Protein AF-A0A3Q2D7X6-F1 (afdb_monomer)

Nearest PDB structures (foldseek):
  4b4c-assembly1_A-2  TM=9.579E-01  e=6.714E-18  Homo sapiens
  5j70-assembly1_A  TM=7.780E-01  e=3.546E-07  Saccharomyces cerevisiae S288C
  5j70-assembly2_B  TM=7.831E-01  e=1.201E-06  Saccharomyces cerevisiae S288C
  7tn2-assembly1_W  TM=7.952E-01  e=1.738E-05  Saccharomyces cerevisiae
  9gd1-assembly1_W  TM=7.904E-01  e=3.490E-05  Saccharomyces cerevisiae S288C

InterPro domains:
  IPR056302 ATP-dependent helicase CHD1-2/hrp3, HTH domain [PF23588] (65-147)

Foldseek 3Di:
DDDDDDDDDDDDDDPDDPDPPPPPPVPVCQADWDDDPRDIDRPVVVVVVCVLCVLLVVQADPDPVVLLVDFQPDDDDDLPFPDDDDRLLLSLLSSLCVPVNPLVQVSSLPDVSSVCVVPEDPPDPVGDDYSVSSNVSNSRSSVVSVVVVVVVVVVVVVVVVPVVPVVPPVPPPDDDDDDDDDDDDDDDDDDDDDDDDDDDDDDDDDDDDDDDDDDD

Radius of gyration: 41.71 Å; Cα contacts (8 Å, |Δi|>4): 128; chains: 1; bounding box: 142×103×93 Å

Organism: Cyprinodon variegatus (NCBI:txid28743)

Secondary structure (DSSP, 8-state):
------------PPPPP---------------EEEETTEEEEHHHHHHHHHHHHHHHHHS-SSHHHHHT---SSPPPP---SS---HHHHHHHHHHHHHH-TT-HHHHHH-GGGT-TTTSS-SSTTSSPPHHHHHHHHHHHHHHHHHHHHHHHHHHHHHHTTTTTSSSTTSSS-------------------------------------------

Solvent-accessible surface area (backbone atoms only — not comparable to full-atom values): 14753 Å² total; per-residue (Å²): 136,86,86,82,84,87,88,82,89,87,79,86,79,78,80,84,76,80,76,78,75,76,72,76,72,79,63,77,77,74,59,64,64,50,70,59,101,83,46,79,43,53,53,58,59,55,52,52,53,51,65,61,43,46,41,48,64,72,70,50,60,87,50,71,74,59,37,77,67,51,64,64,92,67,91,75,80,83,77,84,47,83,53,98,68,55,66,67,53,54,21,30,51,53,49,31,33,70,75,64,34,80,87,36,58,68,62,38,26,72,33,76,92,50,74,30,48,92,54,44,58,48,93,50,85,89,45,44,38,36,70,70,53,49,49,58,49,50,57,52,50,39,55,47,44,43,54,52,52,56,47,52,55,54,53,56,62,59,53,70,70,53,68,73,66,74,68,63,78,78,73,81,84,79,85,86,88,84,92,83,84,91,79,89,80,90,82,84,88,80,90,90,90,80,89,91,90,85,90,87,83,91,86,89,90,87,86,74,94,75,88,81,80,90,82,135

Mean predicted aligned error: 18.75 Å

Sequence (216 aa):
VWAPALPVHSGLRRPAVPVQTSHVVLLLFKGPTFRISGVQVNAKLVISHEEELAPLHKAIPADPEERKKYMIPCHSKAAHFDIDWGKEDDSSLLIGIYEYGYGSWEMIKMDPDLNLTHKLLPDDPDKKPQAKQLQARADYLIKLLSKDLAKKEHDASSSEEKDDKEREEKKEKADGCDLKDRREMKLFDPVQKQEDDEEKVRKDLQGLNEEPESVK

Structure (mmCIF, N/CA/C/O backbone):
data_AF-A0A3Q2D7X6-F1
#
_entry.id   AF-A0A3Q2D7X6-F1
#
loop_
_atom_site.group_PDB
_atom_site.id
_atom_site.type_symbol
_atom_site.label_atom_id
_atom_site.label_alt_id
_atom_site.label_comp_id
_atom_site.label_asym_id
_atom_site.label_entity_id
_atom_site.label_seq_id
_atom_site.pdbx_PDB_ins_code
_atom_site.Cartn_x
_atom_site.Cartn_y
_atom_site.Cartn_z
_atom_site.occupancy
_atom_site.B_iso_or_equiv
_atom_site.auth_seq_id
_atom_site.auth_comp_id
_atom_site.auth_asym_id
_atom_site.auth_atom_id
_atom_site.pdbx_PDB_model_num
ATOM 1 N N . VAL A 1 1 ? 60.915 49.013 73.850 1.00 38.38 1 VAL A N 1
ATOM 2 C CA . VAL A 1 1 ? 59.721 48.568 74.602 1.00 38.38 1 VAL A CA 1
ATOM 3 C C . VAL A 1 1 ? 58.694 48.091 73.590 1.00 38.38 1 VAL A C 1
ATOM 5 O O . VAL A 1 1 ? 58.355 48.864 72.711 1.00 38.38 1 VAL A O 1
ATOM 8 N N . TRP A 1 2 ? 58.304 46.819 73.722 1.00 39.16 2 TRP A N 1
ATOM 9 C CA . TRP A 1 2 ? 57.174 46.100 73.111 1.00 39.16 2 TRP A CA 1
ATOM 10 C C . TRP A 1 2 ? 57.047 45.968 71.577 1.00 39.16 2 TRP A C 1
ATOM 12 O O . TRP A 1 2 ? 56.824 46.934 70.860 1.00 39.16 2 TRP A O 1
ATOM 22 N N . ALA A 1 3 ? 57.062 44.713 71.112 1.00 47.09 3 ALA A N 1
ATOM 23 C CA . ALA A 1 3 ? 56.429 44.267 69.869 1.00 47.09 3 ALA A CA 1
ATOM 24 C C . ALA A 1 3 ? 55.054 43.656 70.185 1.00 47.09 3 ALA A C 1
ATOM 26 O O . ALA A 1 3 ? 54.935 42.959 71.192 1.00 47.09 3 ALA A O 1
ATOM 27 N N . PRO A 1 4 ? 54.044 43.822 69.324 1.00 57.69 4 PRO A N 1
ATOM 28 C CA . PRO A 1 4 ? 53.146 42.692 69.045 1.00 57.69 4 PRO A CA 1
ATOM 29 C C . PRO A 1 4 ? 52.892 42.556 67.531 1.00 57.69 4 PRO A C 1
ATOM 31 O O . PRO A 1 4 ? 52.775 43.541 66.815 1.00 57.69 4 PRO A O 1
ATOM 34 N N . ALA A 1 5 ? 53.044 41.359 66.966 1.00 46.38 5 ALA A N 1
ATOM 35 C CA . ALA A 1 5 ? 52.037 40.294 66.859 1.00 46.38 5 ALA A CA 1
ATOM 36 C C . ALA A 1 5 ? 51.090 40.483 65.653 1.00 46.38 5 ALA A C 1
ATOM 38 O O . ALA A 1 5 ? 50.337 41.447 65.559 1.00 46.38 5 ALA A O 1
ATOM 39 N N . LEU A 1 6 ? 51.172 39.521 64.729 1.00 45.41 6 LEU A N 1
ATOM 40 C CA . LEU A 1 6 ? 50.325 39.351 63.545 1.00 45.41 6 LEU A CA 1
ATOM 41 C C . LEU A 1 6 ? 48.857 39.099 63.924 1.00 45.41 6 LEU A C 1
ATOM 43 O O . LEU A 1 6 ? 48.590 38.498 64.966 1.00 45.41 6 LEU A O 1
ATOM 47 N N . PRO A 1 7 ? 47.934 39.342 62.980 1.00 55.88 7 PRO A N 1
ATOM 48 C CA . PRO A 1 7 ? 46.835 38.417 62.770 1.00 55.88 7 PRO A CA 1
ATOM 49 C C . PRO A 1 7 ? 46.759 37.899 61.331 1.00 55.88 7 PRO A C 1
ATOM 51 O O . PRO A 1 7 ? 47.155 38.530 60.354 1.00 55.88 7 PRO A O 1
ATOM 54 N N . VAL A 1 8 ? 46.230 36.687 61.266 1.00 51.47 8 VAL A N 1
ATOM 55 C CA . VAL A 1 8 ? 46.127 35.780 60.133 1.00 51.47 8 VAL A CA 1
ATOM 56 C C . VAL A 1 8 ? 44.676 35.726 59.624 1.00 51.47 8 VAL A C 1
ATOM 58 O O . VAL A 1 8 ? 43.747 35.964 60.392 1.00 51.47 8 VAL A O 1
ATOM 61 N N . HIS A 1 9 ? 44.527 35.298 58.364 1.00 43.25 9 HIS A N 1
ATOM 62 C CA . HIS A 1 9 ? 43.324 34.841 57.642 1.00 43.25 9 HIS A CA 1
ATOM 63 C C . HIS A 1 9 ? 42.591 35.851 56.750 1.00 43.25 9 HIS A C 1
ATOM 65 O O . HIS A 1 9 ? 41.888 36.742 57.211 1.00 43.25 9 HIS A O 1
ATOM 71 N N . SER A 1 10 ? 42.600 35.575 55.441 1.00 47.50 10 SER A N 1
ATOM 72 C CA . SER A 1 10 ? 41.384 35.182 54.704 1.00 47.50 10 SER A CA 1
ATOM 73 C C . SER A 1 10 ? 41.692 34.893 53.226 1.00 47.50 10 SER A C 1
ATOM 75 O O . SER A 1 10 ? 42.422 35.631 52.574 1.00 47.50 10 SER A O 1
ATOM 77 N N . GLY A 1 11 ? 41.106 33.815 52.689 1.00 45.62 11 GLY A N 1
ATOM 78 C CA . GLY A 1 11 ? 40.878 33.680 51.245 1.00 45.62 11 GLY A CA 1
ATOM 79 C C . GLY A 1 11 ? 41.670 32.610 50.487 1.00 45.62 11 GLY A C 1
ATOM 80 O O . GLY A 1 11 ? 42.257 32.911 49.451 1.00 45.62 11 GLY A O 1
ATOM 81 N N . LEU A 1 12 ? 41.631 31.344 50.922 1.00 50.94 12 LEU A N 1
ATOM 82 C CA . LEU A 1 12 ? 41.905 30.221 50.015 1.00 50.94 12 LEU A CA 1
ATOM 83 C C . LEU A 1 12 ? 40.827 30.217 48.914 1.00 50.94 12 LEU A C 1
ATOM 85 O O . LEU A 1 12 ? 39.647 29.985 49.186 1.00 50.94 12 LEU A O 1
ATOM 89 N N . ARG A 1 13 ? 41.227 30.510 47.670 1.00 53.81 13 ARG A N 1
ATOM 90 C CA . ARG A 1 13 ? 40.370 30.384 46.484 1.00 53.81 13 ARG A CA 1
ATOM 91 C C . ARG A 1 13 ? 39.906 28.934 46.363 1.00 53.81 13 ARG A C 1
ATOM 93 O O . ARG A 1 13 ? 40.726 28.031 46.219 1.00 53.81 13 ARG A O 1
ATOM 100 N N . ARG A 1 14 ? 38.591 28.718 46.388 1.00 54.12 14 ARG A N 1
ATOM 101 C CA . ARG A 1 14 ? 37.989 27.449 45.963 1.00 54.12 14 ARG A CA 1
ATOM 102 C C . ARG A 1 14 ? 38.267 27.270 44.463 1.00 54.12 14 ARG A C 1
ATOM 104 O O . ARG A 1 14 ? 37.977 28.203 43.712 1.00 54.12 14 ARG A O 1
ATOM 111 N N . PRO A 1 15 ? 38.800 26.130 43.999 1.00 49.41 15 PRO A N 1
ATOM 112 C CA . PRO A 1 15 ? 38.783 25.826 42.577 1.00 49.41 15 PRO A CA 1
ATOM 113 C C . PRO A 1 15 ? 37.333 25.582 42.140 1.00 49.41 15 PRO A C 1
ATOM 115 O O . PRO A 1 15 ? 36.574 24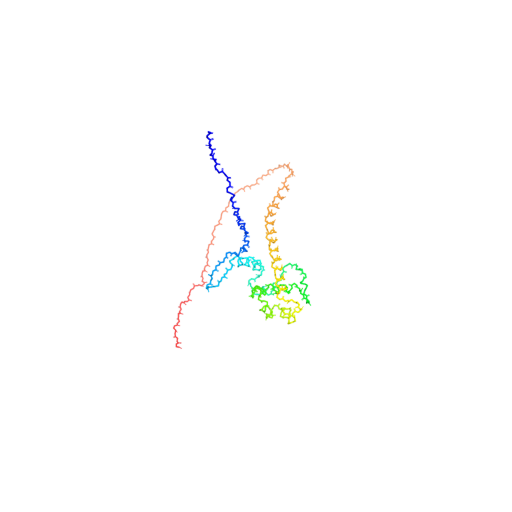.885 42.816 1.00 49.41 15 PRO A O 1
ATOM 118 N N . ALA A 1 16 ? 36.946 26.202 41.027 1.00 54.75 16 ALA A N 1
ATOM 119 C CA . ALA A 1 16 ? 35.656 25.995 40.391 1.00 54.75 16 ALA A CA 1
ATOM 120 C C . ALA A 1 16 ? 35.528 24.523 39.974 1.00 54.75 16 ALA A C 1
ATOM 122 O O . ALA A 1 16 ? 36.291 24.034 39.143 1.00 54.75 16 ALA A O 1
ATOM 123 N N . VAL A 1 17 ? 34.566 23.816 40.563 1.00 55.09 17 VAL A N 1
ATOM 124 C CA . VAL A 1 17 ? 34.092 22.536 40.033 1.00 55.09 17 VAL A CA 1
ATOM 125 C C . VAL A 1 17 ? 33.381 22.816 38.707 1.00 55.09 17 VAL A C 1
ATOM 127 O O . VAL A 1 17 ? 32.460 23.637 38.694 1.00 55.09 17 VAL A O 1
ATOM 130 N N . PRO A 1 18 ? 33.770 22.182 37.588 1.00 51.78 18 PRO A N 1
ATOM 131 C CA . PRO A 1 18 ? 32.983 22.274 36.373 1.00 51.78 18 PRO A CA 1
ATOM 132 C C . PRO A 1 18 ? 31.653 21.556 36.618 1.00 51.78 18 PRO A C 1
ATOM 134 O O . PRO A 1 18 ? 31.614 20.347 36.846 1.00 51.78 18 PRO A O 1
ATOM 137 N N . VAL A 1 19 ? 30.557 22.319 36.592 1.00 54.25 19 VAL A N 1
ATOM 138 C CA . VAL A 1 19 ? 29.206 21.782 36.419 1.00 54.25 19 VAL A CA 1
ATOM 139 C C . VAL A 1 19 ? 29.234 20.974 35.128 1.00 54.25 19 VAL A C 1
ATOM 141 O O . VAL A 1 19 ? 29.381 21.538 34.044 1.00 54.25 19 VAL A O 1
ATOM 144 N N . GLN A 1 20 ? 29.138 19.649 35.243 1.00 44.59 20 GLN A N 1
ATOM 145 C CA . GLN A 1 20 ? 28.764 18.809 34.116 1.00 44.59 20 GLN A CA 1
ATOM 146 C C . GLN A 1 20 ? 27.380 19.277 33.681 1.00 44.59 20 GLN A C 1
ATOM 148 O O . GLN A 1 20 ? 26.367 18.956 34.300 1.00 44.59 20 GLN A O 1
ATOM 153 N N . THR A 1 21 ? 27.342 20.089 32.630 1.00 46.69 21 THR A N 1
ATOM 154 C CA . THR A 1 21 ? 26.146 20.258 31.830 1.00 46.69 21 THR A CA 1
ATOM 155 C C . THR A 1 21 ? 25.846 18.882 31.258 1.00 46.69 21 THR A C 1
ATOM 157 O O . THR A 1 21 ? 26.498 18.407 30.326 1.00 46.69 21 THR A O 1
ATOM 160 N N . SER A 1 22 ? 24.898 18.194 31.893 1.00 46.25 22 SER A N 1
ATOM 161 C CA . SER A 1 22 ? 24.239 17.033 31.323 1.00 46.25 22 SER A CA 1
ATOM 162 C C . SER A 1 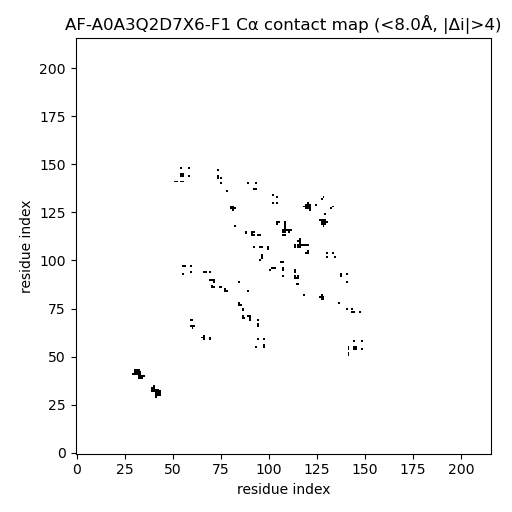22 ? 23.634 17.494 30.009 1.00 46.25 22 SER A C 1
ATOM 164 O O . SER A 1 22 ? 22.540 18.054 29.970 1.00 46.25 22 SER A O 1
ATOM 166 N N . HIS A 1 23 ? 24.388 17.311 28.927 1.00 51.56 23 HIS A N 1
ATOM 167 C CA . HIS A 1 23 ? 23.825 17.259 27.599 1.00 51.56 23 HIS A CA 1
ATOM 168 C C . HIS A 1 23 ? 22.775 16.170 27.690 1.00 51.56 23 HIS A C 1
ATOM 170 O O . HIS A 1 23 ? 23.098 14.992 27.850 1.00 51.56 23 HIS A O 1
ATOM 176 N N . VAL A 1 24 ? 21.518 16.607 27.720 1.00 53.81 24 VAL A N 1
ATOM 177 C CA . VAL A 1 24 ? 20.351 15.765 27.551 1.00 53.81 24 VAL A CA 1
ATOM 178 C C . VAL A 1 24 ? 20.633 14.997 26.276 1.00 53.81 24 VAL A C 1
ATOM 180 O O . VAL A 1 24 ? 20.525 15.529 25.172 1.00 53.81 24 VAL A O 1
ATOM 183 N N . VAL A 1 25 ? 21.095 13.761 26.441 1.00 56.97 25 VAL A N 1
ATOM 184 C CA . VAL A 1 25 ? 21.066 12.777 25.382 1.00 56.97 25 VAL A CA 1
ATOM 185 C C . VAL A 1 25 ? 19.588 12.736 25.048 1.00 56.97 25 VAL A C 1
ATOM 187 O O . VAL A 1 25 ? 18.791 12.222 25.835 1.00 56.97 25 VAL A O 1
ATOM 190 N N . LEU A 1 26 ? 19.203 13.363 23.933 1.00 56.06 26 LEU A N 1
ATOM 191 C CA . LEU A 1 26 ? 17.970 13.036 23.242 1.00 56.06 26 LEU A CA 1
ATOM 192 C C . LEU A 1 26 ? 18.155 11.572 22.843 1.00 56.06 26 LEU A C 1
ATOM 194 O O . LEU A 1 26 ? 18.548 11.236 21.728 1.00 56.06 26 LEU A O 1
ATOM 198 N N . LEU A 1 27 ? 17.976 10.685 23.820 1.00 56.59 27 LEU A N 1
ATOM 199 C CA . LEU A 1 27 ? 17.717 9.290 23.594 1.00 56.59 27 LEU A CA 1
ATOM 200 C C . LEU A 1 27 ? 16.507 9.355 22.685 1.00 56.59 27 LEU A C 1
ATOM 202 O O . LEU A 1 27 ? 15.438 9.771 23.134 1.00 56.59 27 LEU A O 1
ATOM 206 N N . LEU A 1 28 ? 16.706 9.049 21.395 1.00 61.19 28 LEU A N 1
ATOM 207 C CA . LEU A 1 28 ? 15.609 8.698 20.510 1.00 61.19 28 LEU A CA 1
ATOM 208 C C . LEU A 1 28 ? 14.716 7.812 21.360 1.00 61.19 28 LEU A C 1
ATOM 210 O O . LEU A 1 28 ? 15.154 6.729 21.762 1.00 61.19 28 LEU A O 1
ATOM 214 N N . PHE A 1 29 ? 13.544 8.328 21.723 1.00 57.16 29 PHE A N 1
ATOM 215 C CA . PHE A 1 29 ? 12.606 7.628 22.574 1.00 57.16 29 PHE A CA 1
ATOM 216 C C . PHE A 1 29 ? 12.091 6.476 21.721 1.00 57.16 29 PHE A C 1
ATOM 218 O O . PHE A 1 29 ? 11.084 6.583 21.023 1.00 57.16 29 PHE A O 1
ATOM 225 N N . LYS A 1 30 ? 12.879 5.397 21.676 1.00 72.19 30 LYS A N 1
ATOM 226 C CA . LYS A 1 30 ? 12.474 4.097 21.175 1.00 72.19 30 LYS A CA 1
ATOM 227 C C . LYS A 1 30 ? 11.255 3.791 22.022 1.00 72.19 30 LYS A C 1
ATOM 229 O O . LYS A 1 30 ? 11.374 3.679 23.240 1.00 72.19 30 LYS A O 1
ATOM 234 N N . GLY A 1 31 ? 10.089 3.855 21.381 1.00 81.25 31 GLY A N 1
ATOM 235 C CA . GLY A 1 31 ? 8.797 3.730 22.040 1.00 81.25 31 GLY A CA 1
ATOM 236 C C . GLY A 1 31 ? 8.688 2.427 22.840 1.00 81.25 31 GLY A C 1
ATOM 237 O O . GLY A 1 31 ? 9.618 1.618 22.842 1.00 81.25 31 GLY A O 1
ATOM 238 N N . PRO A 1 32 ? 7.560 2.197 23.527 1.00 92.06 32 PRO A N 1
ATOM 239 C CA . PRO A 1 32 ? 7.375 0.993 24.330 1.00 92.06 32 PRO A CA 1
ATOM 240 C C . PRO A 1 32 ? 7.679 -0.266 23.504 1.00 92.06 32 PRO A C 1
ATOM 242 O O . PRO A 1 32 ? 7.126 -0.465 22.421 1.00 92.06 32 PRO A O 1
ATOM 245 N N . THR A 1 33 ? 8.583 -1.106 24.014 1.00 93.12 33 THR A N 1
ATOM 246 C CA . THR A 1 33 ? 8.918 -2.403 23.415 1.00 93.12 33 THR A CA 1
ATOM 247 C C . THR A 1 33 ? 8.635 -3.521 24.406 1.00 93.12 33 THR A C 1
ATOM 249 O O . THR A 1 33 ? 8.817 -3.350 25.610 1.00 93.12 33 THR A O 1
ATOM 252 N N . PHE A 1 34 ? 8.208 -4.672 23.902 1.00 93.19 34 PHE A N 1
ATOM 253 C CA . PHE A 1 34 ? 8.023 -5.891 24.688 1.00 93.19 34 PHE A CA 1
ATOM 254 C C . PHE A 1 34 ? 8.636 -7.080 23.945 1.00 93.19 34 PHE A C 1
ATOM 256 O O . PHE A 1 34 ? 9.039 -6.946 22.789 1.00 93.19 34 PHE A O 1
ATOM 263 N N . ARG A 1 35 ? 8.786 -8.230 24.611 1.00 95.62 35 ARG A N 1
ATOM 264 C CA . ARG A 1 35 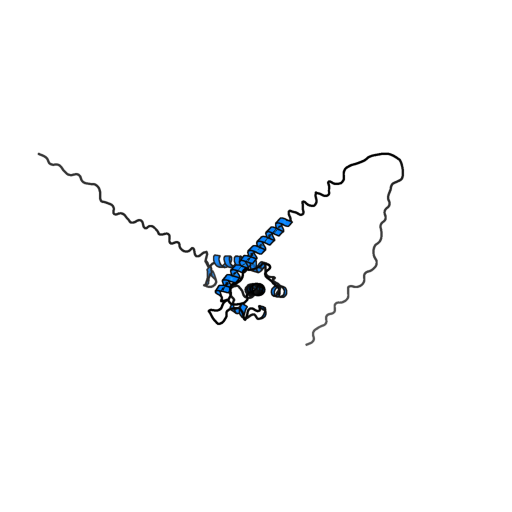? 9.391 -9.426 24.005 1.00 95.62 35 ARG A CA 1
ATOM 265 C C . ARG A 1 35 ? 8.372 -10.550 23.871 1.00 95.62 35 ARG A C 1
ATOM 267 O O . ARG A 1 35 ? 7.701 -10.870 24.845 1.00 95.62 35 ARG A O 1
ATOM 274 N N . ILE A 1 36 ? 8.326 -11.181 22.699 1.00 95.75 36 ILE A N 1
ATOM 275 C CA . ILE A 1 36 ? 7.576 -12.417 22.438 1.00 95.75 36 ILE A CA 1
ATOM 276 C C . ILE A 1 36 ? 8.595 -13.480 22.034 1.00 95.75 36 ILE A C 1
ATOM 278 O O . ILE A 1 36 ? 9.333 -13.284 21.071 1.00 95.75 36 ILE A O 1
ATOM 282 N N . SER A 1 37 ? 8.693 -14.577 22.791 1.00 94.69 37 SER A N 1
ATOM 283 C CA . SER A 1 37 ? 9.596 -15.704 22.480 1.00 94.69 37 SER A CA 1
ATOM 284 C C . SER A 1 37 ? 11.050 -15.290 22.189 1.00 94.69 37 SER A C 1
ATOM 286 O O . SER A 1 37 ? 11.727 -15.862 21.343 1.00 94.69 37 SER A O 1
ATOM 288 N N . GLY A 1 38 ? 11.535 -14.253 22.880 1.00 93.00 38 GLY A N 1
ATOM 289 C CA . GLY A 1 38 ? 12.890 -13.721 22.723 1.00 93.00 38 GLY A CA 1
ATOM 290 C C . GLY A 1 38 ? 13.043 -12.586 21.701 1.00 93.00 38 GLY A C 1
ATOM 291 O O . GLY A 1 38 ? 14.024 -11.847 21.807 1.00 93.00 38 GLY A O 1
ATOM 292 N N . VAL A 1 39 ? 12.073 -12.368 20.808 1.00 94.31 39 VAL A N 1
ATOM 293 C CA . VAL A 1 39 ? 12.070 -11.290 19.801 1.00 94.31 39 VAL A CA 1
ATOM 294 C C . VAL A 1 39 ? 11.525 -9.996 20.408 1.00 94.31 39 VAL A C 1
ATOM 296 O O . VAL A 1 39 ? 10.472 -10.014 21.040 1.00 94.31 39 VAL A O 1
ATOM 299 N N . GLN A 1 40 ? 12.237 -8.874 20.245 1.00 94.38 40 GLN A N 1
ATOM 300 C CA . GLN A 1 40 ? 11.785 -7.556 20.708 1.00 94.38 40 GLN A CA 1
ATOM 301 C C . GLN A 1 40 ? 10.871 -6.902 19.665 1.00 94.38 40 GLN A C 1
ATOM 303 O O . GLN A 1 40 ? 11.265 -6.724 18.517 1.00 94.38 40 GLN A O 1
ATOM 308 N N . VAL A 1 41 ? 9.674 -6.504 20.088 1.00 94.31 41 VAL A N 1
ATOM 309 C CA . VAL A 1 41 ? 8.651 -5.860 19.258 1.00 94.31 41 VAL A CA 1
ATOM 310 C C . VAL A 1 41 ? 8.448 -4.425 19.735 1.00 94.31 41 VAL A C 1
ATOM 312 O O . VAL A 1 41 ? 8.322 -4.181 20.934 1.00 94.31 41 VAL A O 1
ATOM 315 N N . ASN A 1 42 ? 8.408 -3.467 18.805 1.00 94.38 42 ASN A N 1
ATOM 316 C CA . ASN A 1 42 ? 8.058 -2.072 19.083 1.00 94.38 42 ASN A CA 1
ATOM 317 C C . ASN A 1 42 ? 6.540 -1.895 18.989 1.00 94.38 42 ASN A C 1
ATOM 319 O O . ASN A 1 42 ? 5.991 -1.865 17.890 1.00 94.38 42 ASN A O 1
ATOM 323 N N . ALA A 1 43 ? 5.870 -1.756 20.134 1.00 93.94 43 ALA A N 1
ATOM 324 C CA . ALA A 1 43 ? 4.412 -1.686 20.195 1.00 93.94 43 ALA A CA 1
ATOM 325 C C . ALA A 1 43 ? 3.861 -0.479 19.427 1.00 93.94 43 ALA A C 1
ATOM 327 O O . ALA A 1 43 ? 2.872 -0.601 18.712 1.00 93.94 43 ALA A O 1
ATOM 328 N N . LYS A 1 44 ? 4.54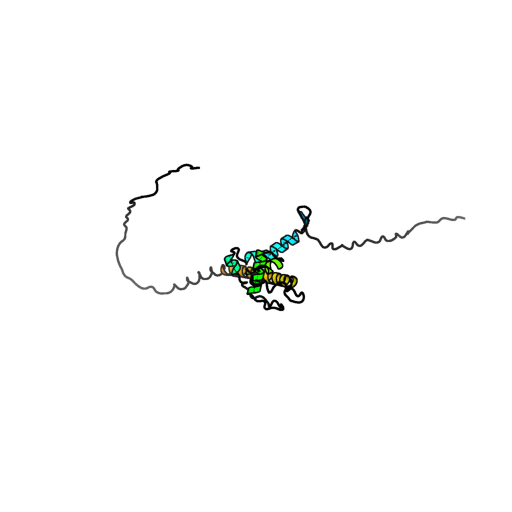2 0.673 19.512 1.00 91.31 44 LYS A N 1
ATOM 329 C CA . LYS A 1 44 ? 4.111 1.889 18.811 1.00 91.31 44 LYS A CA 1
ATOM 330 C C . LYS A 1 44 ? 4.129 1.706 17.293 1.00 91.31 44 LYS A C 1
ATOM 332 O O . LYS A 1 44 ? 3.254 2.221 16.614 1.00 91.31 44 LYS A O 1
ATOM 337 N N . LEU A 1 45 ? 5.121 0.982 16.776 1.00 91.31 45 LEU A N 1
ATOM 338 C CA . LEU A 1 45 ? 5.250 0.735 15.342 1.00 91.31 45 LEU A CA 1
ATOM 339 C C . LEU A 1 45 ? 4.143 -0.193 14.829 1.00 91.31 45 LEU A C 1
ATOM 341 O O . LEU A 1 45 ? 3.554 0.083 13.793 1.00 91.31 45 LEU A O 1
ATOM 345 N N . VAL A 1 46 ? 3.843 -1.261 15.574 1.00 92.81 46 VAL A N 1
ATOM 346 C CA . VAL A 1 46 ? 2.792 -2.220 15.198 1.00 92.81 46 VAL A CA 1
ATOM 347 C C . VAL A 1 46 ? 1.425 -1.539 15.139 1.00 92.81 46 VAL A C 1
ATOM 349 O O . VAL A 1 46 ? 0.724 -1.693 14.147 1.00 92.81 46 VAL A O 1
ATOM 352 N N . ILE A 1 47 ? 1.079 -0.752 16.163 1.00 92.81 47 ILE A N 1
ATOM 353 C CA . ILE A 1 47 ? -0.198 -0.024 16.204 1.00 92.81 47 ILE A CA 1
ATOM 354 C C . ILE A 1 47 ? -0.272 0.998 15.063 1.00 92.81 47 ILE A C 1
ATOM 356 O O . ILE A 1 47 ? -1.261 1.032 14.347 1.00 92.81 47 ILE A O 1
ATOM 360 N N . SER A 1 48 ? 0.798 1.770 14.835 1.00 91.06 48 SER A N 1
ATOM 361 C CA . SER A 1 48 ? 0.841 2.760 13.746 1.00 91.06 48 SER A CA 1
ATOM 362 C C . SER A 1 48 ? 0.563 2.130 12.379 1.00 91.06 48 SER A C 1
ATOM 364 O O . SER A 1 48 ? -0.192 2.689 11.593 1.00 91.06 48 SER A O 1
ATOM 366 N N . HIS A 1 49 ? 1.149 0.966 12.088 1.00 91.00 49 HIS A N 1
ATOM 367 C CA . HIS A 1 49 ? 0.925 0.291 10.809 1.00 91.00 49 HIS A CA 1
ATOM 368 C C . HIS A 1 49 ? -0.477 -0.313 10.681 1.00 91.00 49 HIS A C 1
ATOM 370 O O . HIS A 1 49 ? -1.024 -0.347 9.582 1.00 91.00 49 HIS A O 1
ATOM 376 N N . GLU A 1 50 ? -1.069 -0.780 11.780 1.00 93.50 50 GLU A N 1
ATOM 377 C CA . GLU A 1 50 ? -2.457 -1.250 11.779 1.00 93.50 50 GLU A CA 1
ATOM 378 C C . GLU A 1 50 ? -3.423 -0.095 11.471 1.00 93.50 50 GLU A C 1
ATOM 380 O O . GLU A 1 50 ? -4.236 -0.206 10.552 1.00 93.50 50 GLU A O 1
ATOM 385 N N . GLU A 1 51 ? -3.239 1.054 12.128 1.00 93.00 51 GLU A N 1
ATOM 386 C CA . GLU A 1 51 ? -4.025 2.267 11.881 1.00 93.00 51 GLU A CA 1
ATOM 387 C C . GLU A 1 51 ? -3.869 2.772 10.435 1.00 93.00 51 GLU A C 1
ATOM 389 O O . GLU A 1 51 ? -4.842 3.198 9.809 1.00 93.00 51 GLU A O 1
ATOM 394 N N . GLU A 1 52 ? -2.656 2.704 9.878 1.00 91.12 52 GLU A N 1
ATOM 395 C CA . GLU A 1 52 ? -2.372 3.080 8.488 1.00 91.12 52 GLU A CA 1
ATOM 396 C C . GLU A 1 52 ? -3.101 2.184 7.479 1.00 91.12 52 GLU A C 1
ATOM 398 O O . GLU A 1 52 ? -3.551 2.677 6.444 1.00 91.12 52 GLU A O 1
ATOM 403 N N . LEU A 1 53 ? -3.250 0.888 7.770 1.00 92.94 53 LEU A N 1
ATOM 404 C CA . LEU A 1 53 ? -3.901 -0.082 6.885 1.00 92.94 53 LEU A CA 1
ATOM 405 C C . LEU A 1 53 ? -5.418 -0.186 7.100 1.00 92.94 53 LEU A C 1
ATOM 407 O O . LEU A 1 53 ? -6.124 -0.677 6.216 1.00 92.94 53 LEU A O 1
ATOM 411 N N . ALA A 1 54 ? -5.955 0.323 8.209 1.00 92.00 54 ALA A N 1
ATOM 412 C CA . ALA A 1 54 ? -7.392 0.297 8.488 1.00 92.00 54 ALA A CA 1
ATOM 413 C C . ALA A 1 54 ? -8.274 0.895 7.360 1.00 92.00 54 ALA A C 1
ATOM 415 O O . ALA A 1 54 ? -9.297 0.291 7.022 1.00 92.00 54 ALA A O 1
ATOM 416 N N . PRO A 1 55 ? -7.916 2.024 6.707 1.00 91.62 55 PRO A N 1
ATOM 417 C CA . PRO A 1 55 ? -8.663 2.557 5.565 1.00 91.62 55 PRO A CA 1
ATOM 418 C C . PRO A 1 55 ? -8.704 1.603 4.370 1.00 91.62 55 PRO A C 1
ATOM 420 O O . PRO A 1 55 ? -9.717 1.533 3.678 1.00 91.62 55 PRO A O 1
ATOM 423 N N . LEU A 1 56 ? -7.620 0.859 4.136 1.00 91.88 56 LEU A N 1
ATOM 424 C CA . LEU A 1 56 ? -7.558 -0.137 3.071 1.00 91.88 56 LEU A CA 1
ATOM 425 C C . LEU A 1 56 ? -8.526 -1.288 3.357 1.00 91.88 56 LEU A C 1
ATOM 427 O O . LEU A 1 56 ? -9.320 -1.647 2.490 1.00 91.88 56 LEU A O 1
ATOM 431 N N . HIS A 1 57 ? -8.507 -1.803 4.590 1.00 91.75 57 HIS A N 1
ATOM 432 C CA . HIS A 1 57 ? -9.394 -2.880 5.031 1.00 91.75 57 HIS A CA 1
ATOM 433 C C . HIS A 1 57 ? -10.881 -2.496 4.950 1.00 91.75 57 HIS A C 1
ATOM 435 O O . HIS A 1 57 ? -11.717 -3.337 4.645 1.00 91.75 57 HIS A O 1
ATOM 441 N N . LYS A 1 58 ? -11.221 -1.223 5.192 1.00 91.69 58 LYS A N 1
ATOM 442 C CA . LYS A 1 58 ? -12.596 -0.715 5.038 1.00 91.69 58 LYS A CA 1
ATOM 443 C C . LYS A 1 58 ? -13.020 -0.536 3.577 1.00 91.69 58 LYS A C 1
ATOM 445 O O . LYS A 1 58 ? -14.205 -0.633 3.280 1.00 91.69 58 LYS A O 1
ATOM 450 N N . ALA A 1 59 ? -12.085 -0.195 2.691 1.00 90.38 59 ALA A N 1
ATOM 451 C CA . ALA A 1 59 ? -12.390 0.135 1.300 1.00 90.38 59 ALA A CA 1
ATOM 452 C C . ALA A 1 59 ? -12.526 -1.100 0.398 1.00 90.38 59 ALA A C 1
ATOM 454 O O . ALA A 1 59 ? -13.310 -1.070 -0.549 1.00 90.38 59 ALA A O 1
ATOM 455 N N . ILE A 1 60 ? -11.751 -2.155 0.662 1.00 91.19 60 ILE A N 1
ATOM 456 C CA . ILE A 1 60 ? -11.721 -3.361 -0.170 1.00 91.19 60 ILE A CA 1
ATOM 457 C C . ILE A 1 60 ? -12.760 -4.378 0.332 1.00 91.19 60 ILE A C 1
ATOM 459 O O . ILE A 1 60 ? -12.738 -4.723 1.514 1.00 91.19 60 ILE A O 1
ATOM 463 N N . PRO A 1 61 ? -13.641 -4.902 -0.545 1.00 91.31 61 PRO A N 1
ATOM 464 C CA . PRO A 1 61 ? -14.587 -5.951 -0.181 1.00 91.31 61 PRO A CA 1
ATOM 465 C C . PRO A 1 61 ? -13.900 -7.226 0.325 1.00 91.31 61 PRO A C 1
ATOM 467 O O . PRO A 1 61 ? -12.916 -7.707 -0.247 1.00 91.31 61 PRO A O 1
ATOM 470 N N . ALA A 1 62 ? -14.467 -7.812 1.380 1.00 88.94 62 ALA A N 1
ATOM 471 C CA . ALA A 1 62 ? -14.009 -9.095 1.907 1.00 88.94 62 ALA A CA 1
ATOM 472 C C . ALA A 1 62 ? -14.340 -10.260 0.960 1.00 88.94 62 ALA A C 1
ATOM 474 O O . ALA A 1 62 ? -13.627 -11.263 0.970 1.00 88.94 62 ALA A O 1
ATOM 475 N N . ASP A 1 63 ? -15.372 -10.126 0.124 1.00 92.19 63 ASP A N 1
ATOM 476 C CA . ASP A 1 63 ? -15.744 -11.153 -0.844 1.00 92.19 63 ASP A CA 1
ATOM 477 C C . ASP A 1 63 ? -14.715 -11.256 -1.993 1.00 92.19 63 ASP A C 1
ATOM 479 O O . ASP A 1 63 ? -14.383 -10.233 -2.602 1.00 92.19 63 ASP A O 1
ATOM 483 N N . PRO A 1 64 ? -14.193 -12.457 -2.312 1.00 88.44 64 PRO A N 1
ATOM 484 C CA . PRO A 1 64 ? -13.189 -12.628 -3.362 1.00 88.44 64 PRO A CA 1
ATOM 485 C C . PRO A 1 64 ? -13.652 -12.214 -4.767 1.00 88.44 64 PRO A C 1
ATOM 487 O O . PRO A 1 64 ? -12.841 -11.716 -5.550 1.00 88.44 64 PRO A O 1
ATOM 490 N N . GLU A 1 65 ? -14.925 -12.410 -5.120 1.00 88.50 65 GLU A N 1
ATOM 491 C CA . GLU A 1 65 ? -15.418 -12.095 -6.465 1.00 88.50 65 GLU A CA 1
ATOM 492 C C . GLU A 1 65 ? -15.608 -10.591 -6.663 1.00 88.50 65 GLU A C 1
ATOM 494 O O . GLU A 1 65 ? -15.284 -10.051 -7.726 1.00 88.50 65 GLU A O 1
ATOM 499 N N . GLU A 1 66 ? -16.112 -9.901 -5.639 1.00 90.38 66 GLU A N 1
ATOM 500 C CA . GLU A 1 66 ? -16.220 -8.441 -5.646 1.00 90.38 66 GLU A CA 1
ATOM 501 C C . GLU A 1 66 ? -14.844 -7.779 -5.598 1.00 90.38 66 GLU A C 1
ATOM 503 O O . GLU A 1 66 ? -14.604 -6.785 -6.287 1.00 90.38 66 GLU A O 1
ATOM 508 N N . ARG A 1 67 ? -13.907 -8.367 -4.849 1.00 92.19 67 ARG A N 1
ATOM 509 C CA . ARG A 1 67 ? -12.532 -7.880 -4.740 1.00 92.19 67 ARG A CA 1
ATOM 510 C C . ARG A 1 67 ? -11.813 -7.863 -6.081 1.00 92.19 67 ARG A C 1
ATOM 512 O O . ARG A 1 67 ? -11.185 -6.862 -6.402 1.00 92.19 67 ARG A O 1
ATOM 519 N N . LYS A 1 68 ? -11.961 -8.904 -6.906 1.00 88.69 68 LYS A N 1
ATOM 520 C CA . LYS A 1 68 ? -11.383 -8.941 -8.265 1.00 88.69 68 LYS A CA 1
ATOM 521 C C . LYS A 1 68 ? -11.914 -7.835 -9.183 1.00 88.69 68 LYS A C 1
ATOM 523 O O . LYS A 1 68 ? -11.262 -7.470 -10.154 1.00 88.69 68 LYS A O 1
ATOM 528 N N . LYS A 1 69 ? -13.101 -7.300 -8.886 1.00 89.88 69 LYS A N 1
ATOM 529 C CA . LYS A 1 69 ? -13.741 -6.206 -9.632 1.00 89.88 69 LYS A CA 1
ATOM 530 C C . LYS A 1 69 ? -13.524 -4.844 -8.972 1.00 89.88 69 LYS A C 1
ATOM 532 O O . LYS A 1 69 ? -14.015 -3.838 -9.488 1.00 89.88 69 LYS A O 1
ATOM 537 N N . TYR A 1 70 ? -12.832 -4.796 -7.833 1.00 91.88 70 TYR A N 1
ATOM 538 C CA . TYR A 1 70 ? -12.608 -3.560 -7.104 1.00 91.88 70 TYR A CA 1
ATOM 539 C C . TYR A 1 70 ? -11.803 -2.581 -7.958 1.00 91.88 70 TYR A C 1
ATOM 541 O O . TYR A 1 70 ? -10.729 -2.892 -8.468 1.00 91.88 70 TYR A O 1
ATOM 549 N N . MET A 1 71 ? -12.321 -1.361 -8.068 1.00 92.25 71 MET A N 1
ATOM 550 C CA . MET A 1 71 ? -11.610 -0.236 -8.653 1.00 92.25 71 MET A CA 1
ATOM 551 C C . MET A 1 71 ? -11.565 0.897 -7.646 1.00 92.25 71 MET A C 1
ATOM 553 O O . MET A 1 71 ? -12.591 1.269 -7.075 1.00 92.25 71 MET A O 1
ATOM 557 N N . ILE A 1 72 ? -10.390 1.502 -7.481 1.00 90.81 72 ILE A N 1
ATOM 558 C CA . ILE A 1 72 ? -10.239 2.672 -6.617 1.00 90.81 72 ILE A CA 1
ATOM 559 C C . ILE A 1 72 ? -11.259 3.760 -7.023 1.00 90.81 72 ILE A C 1
ATOM 561 O O . ILE A 1 72 ? -11.341 4.121 -8.196 1.00 90.81 72 ILE A O 1
ATOM 565 N N . PRO A 1 73 ? -12.079 4.305 -6.109 1.00 85.56 73 PRO A N 1
ATOM 566 C CA . PRO A 1 73 ? -13.138 5.245 -6.493 1.00 85.56 73 PRO A CA 1
ATOM 567 C C . PRO A 1 73 ? -12.596 6.619 -6.923 1.00 85.56 73 PRO A C 1
ATOM 569 O O . PRO A 1 73 ? -13.242 7.331 -7.690 1.00 85.56 73 PRO A O 1
ATOM 572 N N . CYS A 1 74 ? -11.393 6.990 -6.478 1.00 81.38 74 CYS A N 1
ATOM 573 C CA . CYS A 1 74 ? -10.810 8.310 -6.703 1.00 81.38 74 CYS A CA 1
ATOM 574 C C . CYS A 1 74 ? -9.830 8.337 -7.880 1.00 81.38 74 CYS A C 1
ATOM 576 O O . CYS A 1 74 ? -9.192 7.340 -8.214 1.00 81.38 74 CYS A O 1
ATOM 578 N N . HIS A 1 75 ? -9.633 9.528 -8.447 1.00 85.25 75 HIS A N 1
ATOM 579 C CA . HIS A 1 75 ? -8.533 9.776 -9.373 1.00 85.25 75 HIS A CA 1
ATOM 580 C C . HIS A 1 75 ? -7.206 9.911 -8.610 1.00 85.25 75 HIS A C 1
ATOM 582 O O . HIS A 1 75 ? -7.076 10.743 -7.706 1.00 85.25 75 HIS A O 1
ATOM 588 N N . SER A 1 76 ? -6.222 9.097 -8.983 1.00 89.38 76 SER A N 1
ATOM 589 C CA . SER A 1 76 ? -4.859 9.135 -8.464 1.00 89.38 76 SER A CA 1
ATOM 590 C C . SER A 1 76 ? -3.964 9.989 -9.372 1.00 89.38 76 SER A C 1
ATOM 592 O O . SER A 1 76 ? -4.172 10.087 -10.579 1.00 89.38 76 SER A O 1
ATOM 594 N N . LYS A 1 77 ? -2.936 10.628 -8.801 1.00 89.75 77 LYS A N 1
ATOM 595 C CA . LYS A 1 77 ? -1.895 11.307 -9.596 1.00 89.75 77 LYS A CA 1
ATOM 596 C C . LYS A 1 77 ? -1.131 10.299 -10.460 1.00 89.75 77 LYS A C 1
ATOM 598 O O . LYS A 1 77 ? -1.017 9.139 -10.073 1.00 89.75 77 LYS A O 1
ATOM 603 N N . ALA A 1 78 ? -0.526 10.747 -11.561 1.00 89.00 78 ALA A N 1
ATOM 604 C CA . ALA A 1 78 ? 0.355 9.906 -12.374 1.00 89.00 78 ALA A CA 1
ATOM 605 C C . ALA A 1 78 ? 1.500 9.312 -11.529 1.00 89.00 78 ALA A C 1
ATOM 607 O O . ALA A 1 78 ? 2.080 9.998 -10.685 1.00 89.00 78 ALA A O 1
ATOM 608 N N . ALA A 1 79 ? 1.811 8.032 -11.739 1.00 89.69 79 ALA A N 1
ATOM 609 C CA . ALA A 1 79 ? 2.835 7.330 -10.963 1.00 89.69 79 ALA A CA 1
ATOM 610 C C . ALA A 1 79 ? 4.275 7.703 -11.364 1.00 89.69 79 ALA A C 1
ATOM 612 O O . ALA A 1 79 ? 5.197 7.485 -10.582 1.00 89.69 79 ALA A O 1
ATOM 613 N N . HIS A 1 80 ? 4.467 8.309 -12.544 1.00 89.56 80 HIS A N 1
ATOM 614 C CA . HIS A 1 80 ? 5.785 8.659 -13.095 1.00 89.56 80 HIS A CA 1
ATOM 615 C C . HIS A 1 80 ? 6.764 7.467 -13.111 1.00 89.56 80 HIS A C 1
ATOM 617 O O . HIS A 1 80 ? 7.941 7.600 -12.765 1.00 89.56 80 HIS A O 1
ATOM 623 N N . PHE A 1 81 ? 6.257 6.292 -13.484 1.00 91.44 81 PHE A N 1
ATOM 624 C CA . PHE A 1 81 ? 7.072 5.117 -13.780 1.00 91.44 81 PHE A CA 1
ATOM 625 C C . PHE A 1 81 ? 7.506 5.134 -15.246 1.00 91.44 81 PHE A C 1
ATOM 627 O O . PHE A 1 81 ? 6.985 5.913 -16.041 1.00 91.44 81 PHE A O 1
ATOM 634 N N . ASP A 1 82 ? 8.447 4.260 -15.599 1.00 87.81 82 ASP A N 1
ATOM 635 C CA . ASP A 1 82 ? 8.935 4.126 -16.978 1.00 87.81 82 ASP A CA 1
ATOM 636 C C . ASP A 1 82 ? 7.982 3.269 -17.845 1.00 87.81 82 ASP A C 1
ATOM 638 O O . ASP A 1 82 ? 8.311 2.908 -18.973 1.00 87.81 82 ASP A O 1
ATOM 642 N N . ILE A 1 83 ? 6.806 2.930 -17.303 1.00 90.75 83 ILE A N 1
ATOM 643 C CA . ILE A 1 83 ? 5.767 2.087 -17.900 1.00 90.75 83 ILE A CA 1
ATOM 644 C C . ILE A 1 83 ? 4.393 2.749 -17.776 1.00 90.75 83 ILE A C 1
ATOM 646 O O . ILE A 1 83 ? 4.175 3.600 -16.906 1.00 90.75 83 ILE A O 1
ATOM 650 N N . ASP A 1 84 ? 3.448 2.28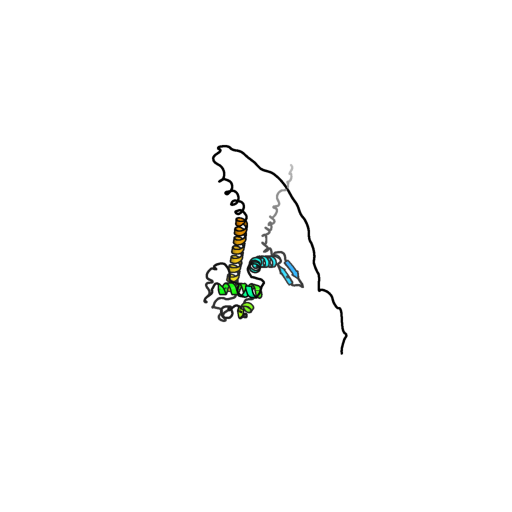5 -18.591 1.00 91.31 84 ASP A N 1
ATOM 651 C CA . ASP A 1 84 ? 2.047 2.675 -18.480 1.00 91.31 84 ASP A CA 1
ATOM 652 C C . ASP A 1 84 ? 1.450 2.142 -17.173 1.00 91.31 84 ASP A C 1
ATOM 654 O O . ASP A 1 84 ? 1.312 0.928 -16.965 1.00 91.31 84 ASP A O 1
ATOM 658 N N . TRP A 1 85 ? 1.114 3.083 -16.290 1.00 94.25 85 TRP A N 1
ATOM 659 C CA . TRP A 1 85 ? 0.538 2.827 -14.976 1.00 94.25 85 TRP A CA 1
ATOM 660 C C . TRP A 1 85 ? -0.778 3.585 -14.819 1.00 94.25 85 TRP A C 1
ATOM 662 O O . TRP A 1 85 ? -0.796 4.817 -14.703 1.00 94.25 85 TRP A O 1
ATOM 672 N N . GLY A 1 86 ? -1.872 2.833 -14.838 1.00 93.00 86 GLY A N 1
ATOM 673 C CA . GLY A 1 86 ? -3.237 3.331 -14.801 1.00 93.00 86 GLY A CA 1
ATOM 674 C C . GLY A 1 86 ? -3.940 3.127 -13.463 1.00 93.00 86 GLY A C 1
ATOM 675 O O . GLY A 1 86 ? -3.362 2.746 -12.443 1.00 93.00 86 GLY A O 1
ATOM 676 N N . LYS A 1 87 ? -5.247 3.382 -13.492 1.00 93.38 87 LYS A N 1
ATOM 677 C CA . LYS A 1 87 ? -6.145 3.215 -12.347 1.00 93.38 87 LYS A CA 1
ATOM 678 C C . LYS A 1 87 ? -6.357 1.734 -12.014 1.00 93.38 87 LYS A C 1
ATOM 680 O O . LYS A 1 87 ? -6.529 1.365 -10.853 1.00 93.38 87 LYS A O 1
ATOM 685 N N . GLU A 1 88 ? -6.346 0.895 -13.038 1.00 93.81 88 GLU A N 1
ATOM 686 C CA . GLU A 1 88 ? -6.464 -0.558 -12.970 1.00 93.81 88 GLU A CA 1
ATOM 687 C C . GLU A 1 88 ? -5.247 -1.155 -12.253 1.00 93.81 88 GLU A C 1
ATOM 689 O O . GLU A 1 88 ? -5.402 -1.989 -11.362 1.00 93.81 88 GLU A O 1
ATOM 694 N N . ASP A 1 89 ? -4.048 -0.647 -12.558 1.00 95.25 89 ASP A N 1
ATOM 695 C CA . ASP A 1 89 ? -2.803 -1.054 -11.899 1.00 95.25 89 ASP A CA 1
ATOM 696 C C . ASP A 1 89 ? -2.784 -0.628 -10.422 1.00 95.25 89 ASP A C 1
ATOM 698 O O . ASP A 1 89 ? -2.411 -1.415 -9.554 1.00 95.25 89 ASP A O 1
ATOM 702 N N . ASP A 1 90 ? -3.247 0.591 -10.110 1.00 95.75 90 ASP A N 1
ATOM 703 C CA . ASP A 1 90 ? -3.418 1.043 -8.720 1.00 95.75 90 ASP A CA 1
ATOM 704 C C . ASP A 1 90 ? -4.389 0.150 -7.941 1.00 95.75 90 ASP A C 1
ATOM 706 O O . ASP A 1 90 ? -4.142 -0.177 -6.781 1.00 95.75 90 ASP A O 1
ATOM 710 N N . SER A 1 91 ? -5.500 -0.236 -8.570 1.00 95.50 91 SER A N 1
ATOM 711 C CA . SER A 1 91 ? -6.520 -1.077 -7.937 1.00 95.50 91 SER A CA 1
ATOM 712 C C . SER A 1 91 ? -5.971 -2.478 -7.672 1.00 95.50 91 SER A C 1
ATOM 714 O O . SER A 1 91 ? -6.078 -2.971 -6.552 1.00 95.50 91 SER A O 1
ATOM 716 N N . SER A 1 92 ? -5.283 -3.059 -8.655 1.00 95.94 92 SER A N 1
ATOM 717 C CA . SER A 1 92 ? -4.628 -4.366 -8.541 1.00 95.94 92 SER A CA 1
ATOM 718 C C . SER A 1 92 ? -3.515 -4.361 -7.490 1.00 95.94 92 SER A C 1
ATOM 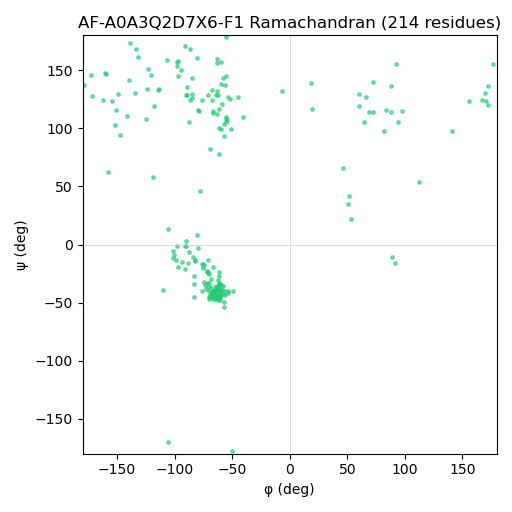720 O O . SER A 1 92 ? -3.386 -5.309 -6.720 1.00 95.94 92 SER A O 1
ATOM 722 N N . LEU A 1 93 ? -2.752 -3.265 -7.381 1.00 96.31 93 LEU A N 1
ATOM 723 C CA . LEU A 1 93 ? -1.727 -3.109 -6.347 1.00 96.31 93 LEU A CA 1
ATOM 724 C C . LEU A 1 93 ? -2.350 -3.094 -4.944 1.00 96.31 93 LEU A C 1
ATOM 726 O O . LEU A 1 93 ? -1.827 -3.731 -4.033 1.00 96.31 93 LEU A O 1
ATOM 730 N N . LEU A 1 94 ? -3.467 -2.385 -4.765 1.00 96.06 94 LEU A N 1
ATOM 731 C CA . LEU A 1 94 ? -4.185 -2.332 -3.489 1.00 96.06 94 LEU A CA 1
ATOM 732 C C . LEU A 1 94 ? -4.804 -3.684 -3.112 1.00 96.06 94 LEU A C 1
ATOM 734 O O . LEU A 1 94 ? -4.723 -4.070 -1.947 1.00 96.06 94 LEU A O 1
ATOM 738 N N . ILE A 1 95 ? -5.365 -4.411 -4.084 1.00 95.69 95 ILE A N 1
ATOM 739 C CA . ILE A 1 95 ? -5.855 -5.784 -3.888 1.00 95.69 95 ILE A CA 1
ATOM 740 C C . ILE A 1 95 ? -4.697 -6.691 -3.461 1.00 95.69 95 ILE A C 1
ATOM 742 O O . ILE A 1 95 ? -4.799 -7.370 -2.445 1.00 95.69 95 ILE A O 1
ATOM 746 N N . GLY A 1 96 ? -3.559 -6.634 -4.156 1.00 96.06 96 GLY A N 1
ATOM 747 C CA . GLY A 1 96 ? -2.384 -7.427 -3.799 1.00 96.06 96 GLY A CA 1
ATOM 748 C C . GLY A 1 96 ? -1.864 -7.136 -2.387 1.00 96.06 96 GLY A C 1
ATOM 749 O O . GLY A 1 96 ? -1.512 -8.058 -1.657 1.00 96.06 96 GLY A O 1
ATOM 750 N N . ILE A 1 97 ? -1.867 -5.870 -1.958 1.00 96.50 97 ILE A N 1
ATOM 751 C CA . ILE A 1 97 ? -1.508 -5.497 -0.578 1.00 96.50 97 ILE A CA 1
ATOM 752 C C . ILE A 1 97 ? -2.503 -6.079 0.433 1.00 96.50 97 ILE A C 1
ATOM 754 O O . ILE A 1 97 ? -2.093 -6.484 1.518 1.00 96.50 97 ILE A O 1
ATOM 758 N N . TYR A 1 98 ? -3.791 -6.125 0.096 1.00 95.31 98 TYR A N 1
ATOM 759 C CA . TYR A 1 98 ? -4.818 -6.716 0.952 1.00 95.31 98 TYR A CA 1
ATOM 760 C C . TYR A 1 98 ? -4.661 -8.240 1.081 1.00 95.31 98 TYR A C 1
ATOM 762 O O . TYR A 1 98 ? -4.810 -8.775 2.176 1.00 95.31 98 TYR A O 1
ATOM 770 N N . GLU A 1 99 ? -4.330 -8.939 -0.007 1.00 94.50 99 GLU A N 1
ATOM 771 C CA . GLU A 1 99 ? -4.250 -10.408 -0.030 1.00 94.50 99 GLU A CA 1
ATOM 772 C C . GLU A 1 99 ? -2.921 -10.960 0.484 1.00 94.50 99 GLU A C 1
ATOM 774 O O . GLU A 1 99 ? -2.897 -11.901 1.278 1.00 94.50 99 GLU A O 1
ATOM 779 N N . TYR A 1 100 ? -1.811 -10.366 0.050 1.00 95.94 100 TYR A N 1
ATOM 780 C CA . TYR A 1 100 ? -0.459 -10.848 0.344 1.00 95.94 100 TYR A CA 1
ATOM 781 C C . TYR A 1 100 ? 0.236 -10.053 1.452 1.00 95.94 100 TYR A C 1
ATOM 783 O O . TYR A 1 100 ? 1.289 -10.463 1.950 1.00 95.94 100 TYR A O 1
ATOM 791 N N . GLY A 1 101 ? -0.336 -8.916 1.841 1.00 94.94 101 GLY A N 1
ATOM 792 C CA . GLY A 1 101 ? 0.228 -8.004 2.824 1.00 94.94 101 GLY A CA 1
ATOM 793 C C . GLY A 1 101 ? 1.093 -6.901 2.211 1.00 94.94 101 GLY A C 1
ATOM 794 O O . GLY A 1 101 ? 1.679 -7.019 1.131 1.00 94.94 101 GLY A O 1
ATOM 795 N N . TYR A 1 102 ? 1.198 -5.798 2.948 1.00 95.12 102 TYR A N 1
ATOM 796 C CA . TYR A 1 102 ? 2.038 -4.665 2.579 1.00 95.12 102 TYR A CA 1
ATOM 797 C C . TYR A 1 102 ? 3.519 -5.067 2.538 1.00 95.12 102 TYR A C 1
ATOM 799 O O . TYR A 1 102 ? 4.040 -5.659 3.481 1.00 95.12 102 TYR A O 1
ATOM 807 N N . GLY A 1 103 ? 4.223 -4.708 1.462 1.00 95.06 103 GLY A N 1
ATOM 808 C CA . GLY A 1 103 ? 5.642 -5.036 1.293 1.00 95.06 103 GLY A CA 1
ATOM 809 C C . GLY A 1 103 ? 5.913 -6.388 0.627 1.00 95.06 103 GLY A C 1
ATOM 810 O O . GLY A 1 103 ? 7.042 -6.624 0.198 1.00 95.06 103 GLY A O 1
ATOM 811 N N . SER A 1 104 ? 4.898 -7.241 0.459 1.00 96.75 104 SER A N 1
ATOM 812 C CA . SER A 1 104 ? 4.992 -8.546 -0.215 1.00 96.75 104 SER A CA 1
ATOM 813 C C . SER A 1 104 ? 5.020 -8.417 -1.748 1.00 96.75 104 SER A C 1
ATOM 815 O O . SER A 1 104 ? 4.311 -9.127 -2.456 1.00 96.75 104 SER A O 1
ATOM 817 N N . TRP A 1 105 ? 5.834 -7.503 -2.286 1.00 97.00 105 TRP A N 1
ATOM 818 C CA . TRP A 1 105 ? 5.847 -7.139 -3.711 1.00 97.00 105 TRP A CA 1
ATOM 819 C C . TRP A 1 105 ? 6.122 -8.320 -4.643 1.00 97.00 105 TRP A C 1
ATOM 821 O O . TRP A 1 105 ? 5.547 -8.388 -5.725 1.00 97.00 105 TRP A O 1
ATOM 831 N N . GLU A 1 106 ? 6.972 -9.254 -4.215 1.00 95.31 106 GLU A N 1
ATOM 832 C CA . GLU A 1 106 ? 7.299 -10.446 -5.001 1.00 95.31 106 GLU A CA 1
ATOM 833 C C . GLU A 1 106 ? 6.092 -11.386 -5.122 1.00 95.31 106 GLU A C 1
ATOM 835 O O . GLU A 1 106 ? 5.788 -11.860 -6.210 1.00 95.31 106 GLU A O 1
ATOM 840 N N . MET A 1 107 ? 5.343 -11.582 -4.031 1.00 96.19 107 MET A N 1
ATOM 841 C CA . MET A 1 107 ? 4.111 -12.380 -4.050 1.00 96.19 107 MET A CA 1
ATOM 842 C C . MET A 1 107 ? 3.057 -11.736 -4.954 1.00 96.19 107 MET A C 1
ATOM 844 O O . MET A 1 107 ? 2.455 -12.415 -5.776 1.00 96.19 107 MET A O 1
ATOM 848 N N . ILE A 1 108 ? 2.907 -10.410 -4.862 1.00 96.44 108 ILE A N 1
ATOM 849 C CA . ILE A 1 108 ? 1.985 -9.637 -5.705 1.00 96.44 108 ILE A CA 1
ATOM 850 C C . ILE A 1 108 ? 2.376 -9.744 -7.188 1.00 96.44 108 ILE A C 1
ATOM 852 O O . ILE A 1 108 ? 1.511 -9.862 -8.049 1.00 96.44 108 ILE A O 1
ATOM 856 N N . LYS A 1 109 ? 3.676 -9.724 -7.511 1.00 94.94 109 LYS A N 1
ATOM 857 C CA . LYS A 1 109 ? 4.177 -9.919 -8.881 1.00 94.94 109 LYS A CA 1
ATOM 858 C C . LYS A 1 109 ? 3.869 -11.322 -9.407 1.00 94.94 109 LYS A C 1
ATOM 860 O O . LYS A 1 109 ? 3.542 -11.472 -10.583 1.00 94.94 109 LYS A O 1
ATOM 865 N N . MET A 1 110 ? 4.003 -12.340 -8.560 1.00 95.38 110 MET A N 1
ATOM 866 C CA . MET A 1 110 ? 3.772 -13.737 -8.934 1.00 95.38 110 MET A CA 1
ATOM 867 C C . MET A 1 110 ? 2.295 -14.072 -9.173 1.00 95.38 110 MET A C 1
ATOM 869 O O . MET A 1 110 ? 2.016 -15.118 -9.755 1.00 95.38 110 MET A O 1
ATOM 873 N N . ASP A 1 111 ? 1.367 -13.204 -8.771 1.00 94.31 111 ASP A N 1
ATOM 874 C CA . ASP A 1 111 ? -0.061 -13.407 -8.981 1.00 94.31 111 ASP A CA 1
ATOM 875 C C . ASP A 1 111 ? -0.490 -13.069 -10.429 1.00 94.31 111 ASP A C 1
ATOM 877 O O . ASP A 1 111 ? -0.416 -11.902 -10.840 1.00 94.31 111 ASP A O 1
ATOM 881 N N . PRO A 1 112 ? -0.960 -14.057 -11.221 1.00 93.31 112 PRO A N 1
ATOM 882 C CA . PRO A 1 112 ? -1.441 -13.813 -12.578 1.00 93.31 112 PRO A CA 1
ATOM 883 C C . PRO A 1 112 ? -2.785 -13.065 -12.627 1.00 93.31 112 PRO A C 1
ATOM 885 O O . PRO A 1 112 ? -3.061 -12.406 -13.633 1.00 93.31 112 PRO A O 1
ATOM 888 N N . ASP A 1 113 ? -3.601 -13.130 -11.570 1.00 91.31 113 ASP A N 1
ATOM 889 C CA . ASP A 1 113 ? -4.934 -12.518 -11.517 1.00 91.31 113 ASP A CA 1
ATOM 890 C C . ASP A 1 113 ? -4.862 -10.993 -11.340 1.00 91.31 113 ASP A C 1
ATOM 892 O O . ASP A 1 113 ? -5.811 -10.289 -11.682 1.00 91.31 113 ASP A O 1
ATOM 896 N N . LEU A 1 114 ? -3.732 -10.466 -10.852 1.00 91.19 114 LEU A N 1
ATOM 897 C CA . LEU A 1 114 ? -3.525 -9.028 -10.643 1.00 91.19 114 LEU A CA 1
ATOM 898 C C . LEU A 1 114 ? -2.980 -8.300 -11.879 1.00 91.19 114 LEU A C 1
ATOM 900 O O . LEU A 1 114 ? -2.832 -7.083 -11.849 1.00 91.19 114 LEU A O 1
ATOM 904 N N . ASN A 1 115 ? -2.629 -9.013 -12.956 1.00 91.69 115 ASN A N 1
ATOM 905 C CA . ASN A 1 115 ? -2.047 -8.446 -14.186 1.00 91.69 115 ASN A CA 1
ATOM 906 C C . ASN A 1 115 ? -0.796 -7.558 -13.971 1.00 91.69 115 ASN A C 1
ATOM 908 O O . ASN A 1 115 ? -0.431 -6.749 -14.828 1.00 91.69 115 ASN A O 1
ATOM 912 N N . LEU A 1 116 ? -0.099 -7.738 -12.847 1.00 92.88 116 LEU A N 1
ATOM 913 C CA . LEU A 1 116 ? 1.056 -6.937 -12.434 1.00 92.88 116 LEU A CA 1
ATOM 914 C C . LEU A 1 116 ? 2.405 -7.624 -12.706 1.00 92.88 116 LEU A C 1
ATOM 916 O O . LEU A 1 116 ? 3.454 -6.982 -12.622 1.00 92.88 116 LEU A O 1
ATOM 920 N N . THR A 1 117 ? 2.396 -8.901 -13.097 1.00 91.31 117 THR A N 1
ATOM 921 C CA . THR A 1 117 ? 3.587 -9.750 -13.285 1.00 91.31 117 THR A CA 1
ATOM 922 C C . THR A 1 117 ? 4.637 -9.157 -14.221 1.00 91.31 117 THR A C 1
ATOM 924 O O . THR A 1 117 ? 5.832 -9.228 -13.945 1.00 91.31 117 THR A O 1
ATOM 927 N N . HIS A 1 118 ? 4.204 -8.533 -15.318 1.00 89.12 118 HIS A N 1
ATOM 928 C CA . HIS A 1 118 ? 5.103 -7.926 -16.307 1.00 89.12 118 HIS A CA 1
ATOM 929 C C . HIS A 1 118 ? 5.428 -6.453 -16.022 1.00 89.12 118 HIS A C 1
ATOM 931 O O . HIS A 1 118 ? 6.169 -5.831 -16.780 1.00 89.12 118 HIS A O 1
ATOM 937 N N . LYS A 1 119 ? 4.861 -5.889 -14.950 1.00 90.75 119 LYS A N 1
ATOM 938 C CA . LYS A 1 119 ? 4.982 -4.472 -14.593 1.00 90.75 119 LYS A CA 1
ATOM 939 C C . LYS A 1 119 ? 5.830 -4.259 -13.345 1.00 90.75 119 LYS A C 1
ATOM 941 O O . LYS A 1 119 ? 6.589 -3.300 -13.285 1.00 90.75 119 LYS A O 1
ATOM 946 N N . LEU A 1 120 ? 5.696 -5.125 -12.344 1.00 91.50 120 LEU A N 1
ATOM 947 C CA . LEU A 1 120 ? 6.383 -4.989 -11.062 1.00 91.50 120 LEU A CA 1
ATOM 948 C C . LEU A 1 120 ? 7.792 -5.573 -11.094 1.00 91.50 120 LEU A C 1
ATOM 950 O O . LEU A 1 120 ? 8.015 -6.639 -11.665 1.00 91.50 120 LEU A O 1
ATOM 954 N N . LEU A 1 121 ? 8.707 -4.902 -10.387 1.00 90.56 121 LEU A N 1
ATOM 955 C CA . LEU A 1 121 ? 10.085 -5.343 -10.158 1.00 90.56 121 LEU A CA 1
ATOM 956 C C . LEU A 1 121 ? 10.756 -5.838 -11.452 1.00 90.56 121 LEU A C 1
ATOM 958 O O . LEU A 1 121 ? 11.031 -7.038 -11.573 1.00 90.56 121 LEU A O 1
ATOM 962 N N . PRO A 1 122 ? 10.981 -4.954 -12.442 1.00 90.75 122 PRO A N 1
ATOM 963 C CA . PRO A 1 122 ? 11.759 -5.318 -13.618 1.00 90.75 122 PRO A CA 1
ATOM 964 C C . PRO A 1 122 ? 13.143 -5.848 -13.216 1.00 90.75 122 PRO A C 1
ATOM 966 O O . PRO A 1 122 ? 13.742 -5.341 -12.265 1.00 90.75 122 PRO A O 1
ATOM 969 N N . ASP A 1 123 ? 13.662 -6.822 -13.970 1.00 91.12 123 ASP A N 1
ATOM 970 C CA . ASP A 1 123 ? 14.989 -7.414 -13.718 1.00 91.12 123 ASP A CA 1
ATOM 971 C C . ASP A 1 123 ? 16.122 -6.381 -13.828 1.00 91.12 123 ASP A C 1
ATOM 973 O O . ASP A 1 123 ? 17.174 -6.511 -13.206 1.00 91.12 123 ASP A O 1
ATOM 977 N N . ASP A 1 124 ? 15.896 -5.345 -14.635 1.00 90.81 124 ASP A N 1
ATOM 978 C CA . ASP A 1 124 ? 16.782 -4.198 -14.766 1.00 90.81 124 ASP A CA 1
ATOM 979 C C . ASP A 1 124 ? 16.565 -3.229 -13.582 1.00 90.81 124 ASP A C 1
ATOM 981 O O . ASP A 1 124 ? 15.476 -2.652 -13.464 1.00 90.81 124 ASP A O 1
ATOM 985 N N . PRO A 1 125 ? 17.572 -3.020 -12.710 1.00 88.69 125 PRO A N 1
ATOM 986 C CA . PRO A 1 125 ? 17.434 -2.197 -11.508 1.00 88.69 125 PRO A CA 1
ATOM 987 C C . PRO A 1 125 ? 17.200 -0.711 -11.808 1.00 88.69 125 PRO A C 1
ATOM 989 O O . PRO A 1 125 ? 16.697 0.006 -10.939 1.00 88.69 125 PRO A O 1
ATOM 992 N N . ASP A 1 126 ? 17.532 -0.245 -13.015 1.00 89.94 126 ASP A N 1
ATOM 993 C CA . ASP A 1 126 ? 17.315 1.143 -13.427 1.00 89.94 126 ASP A CA 1
ATOM 994 C C . ASP A 1 126 ? 15.875 1.392 -13.905 1.00 89.94 126 ASP A C 1
ATOM 996 O O . ASP A 1 126 ? 15.434 2.544 -13.975 1.00 89.94 126 ASP A O 1
ATOM 1000 N N . LYS A 1 127 ? 15.110 0.323 -14.176 1.00 90.25 127 LYS A N 1
ATOM 100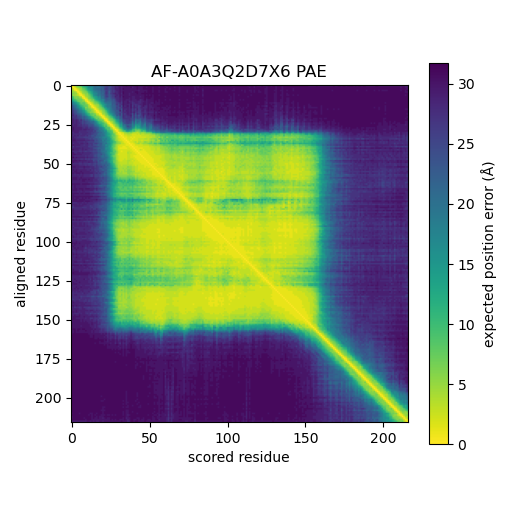1 C CA . LYS A 1 127 ? 13.707 0.405 -14.595 1.00 90.25 127 LYS A CA 1
ATOM 1002 C C . LYS A 1 127 ? 12.761 0.397 -13.404 1.00 90.25 127 LYS A C 1
ATOM 1004 O O . LYS A 1 127 ? 12.867 -0.414 -12.483 1.00 90.25 127 LYS A O 1
ATOM 1009 N N . LYS A 1 128 ? 11.773 1.286 -13.455 1.00 91.50 128 LYS A N 1
ATOM 1010 C CA . LYS A 1 128 ? 10.704 1.404 -12.456 1.00 91.50 128 LYS A CA 1
ATOM 1011 C C . LYS A 1 128 ? 9.438 0.680 -12.915 1.00 91.50 128 LYS A C 1
ATOM 1013 O O . LYS A 1 128 ? 9.169 0.650 -14.115 1.00 91.50 128 LYS A O 1
ATOM 1018 N N . PRO A 1 129 ? 8.597 0.220 -11.973 1.00 92.81 129 PRO A N 1
ATOM 1019 C CA . PRO A 1 129 ? 8.685 0.406 -10.519 1.00 92.81 129 PRO A CA 1
ATOM 1020 C C . PRO A 1 129 ? 9.491 -0.671 -9.767 1.00 92.81 129 PRO A C 1
ATOM 1022 O O . PRO A 1 129 ? 9.205 -1.863 -9.857 1.00 92.81 129 PRO A O 1
ATOM 1025 N N . GLN A 1 130 ? 10.441 -0.224 -8.935 1.00 94.94 130 GLN A N 1
ATOM 1026 C CA . GLN A 1 130 ? 11.103 -1.054 -7.919 1.00 94.94 130 GLN A CA 1
ATOM 1027 C C . GLN A 1 130 ? 10.352 -0.964 -6.579 1.00 94.94 130 GLN A C 1
ATOM 1029 O O . GLN A 1 130 ? 9.481 -0.108 -6.393 1.00 94.94 130 GLN A O 1
ATOM 1034 N N . ALA A 1 131 ? 10.719 -1.808 -5.610 1.00 94.56 131 ALA A N 1
ATOM 1035 C CA . ALA A 1 131 ? 10.057 -1.897 -4.302 1.00 94.56 131 ALA A CA 1
ATOM 1036 C C . ALA A 1 131 ? 9.852 -0.533 -3.611 1.00 94.56 131 ALA A C 1
ATOM 1038 O O . ALA A 1 131 ? 8.789 -0.268 -3.058 1.00 94.56 131 ALA A O 1
ATOM 1039 N N . LYS A 1 132 ? 10.835 0.374 -3.692 1.00 94.75 132 LYS A N 1
ATOM 1040 C CA . LYS A 1 132 ? 10.747 1.714 -3.087 1.00 94.75 132 LYS A CA 1
ATOM 1041 C C . LYS A 1 132 ? 9.664 2.588 -3.730 1.00 94.75 132 LYS A C 1
ATOM 1043 O O . LYS A 1 132 ? 8.990 3.349 -3.041 1.00 94.75 132 LYS A O 1
ATOM 1048 N N . GLN A 1 133 ? 9.508 2.509 -5.048 1.00 95.12 133 GLN A N 1
ATOM 1049 C CA . GLN A 1 133 ? 8.492 3.254 -5.791 1.00 95.12 133 GLN A CA 1
ATOM 1050 C C . GLN A 1 133 ? 7.101 2.675 -5.535 1.00 95.12 133 GLN A C 1
ATOM 1052 O O . GLN A 1 133 ? 6.156 3.444 -5.374 1.00 95.12 133 GLN A O 1
ATOM 1057 N N . LEU A 1 134 ? 6.991 1.347 -5.429 1.00 96.44 134 LEU A N 1
ATOM 1058 C CA . LEU A 1 134 ? 5.749 0.670 -5.046 1.00 96.44 134 LEU A CA 1
ATOM 1059 C C . LEU A 1 134 ? 5.319 1.048 -3.638 1.00 96.44 134 LEU A C 1
ATOM 1061 O O . LEU A 1 134 ? 4.162 1.392 -3.438 1.00 96.44 134 LEU A O 1
ATOM 1065 N N . GLN A 1 135 ? 6.262 1.085 -2.699 1.00 96.25 135 GLN A N 1
ATOM 1066 C CA . GLN A 1 135 ? 6.018 1.543 -1.338 1.00 96.25 135 GLN A CA 1
ATOM 1067 C C . GLN A 1 135 ? 5.455 2.973 -1.327 1.00 96.25 135 GLN A C 1
ATOM 1069 O O . GLN A 1 135 ? 4.363 3.214 -0.819 1.00 96.25 135 GLN A O 1
ATOM 1074 N N . ALA A 1 136 ? 6.146 3.910 -1.986 1.00 95.75 136 ALA A N 1
ATOM 1075 C CA . ALA A 1 136 ? 5.692 5.297 -2.077 1.00 95.75 136 ALA A CA 1
ATOM 1076 C C . ALA A 1 136 ? 4.318 5.428 -2.761 1.00 95.75 136 ALA A C 1
ATOM 1078 O O . ALA A 1 136 ? 3.517 6.295 -2.398 1.00 95.75 136 ALA A O 1
ATOM 1079 N N . ARG A 1 137 ? 4.034 4.573 -3.754 1.00 96.25 137 ARG A N 1
ATOM 1080 C CA . ARG A 1 137 ? 2.741 4.539 -4.438 1.00 96.25 137 ARG A CA 1
ATOM 1081 C C . ARG A 1 137 ? 1.641 3.998 -3.530 1.00 96.25 137 ARG A C 1
ATOM 1083 O O . ARG A 1 137 ? 0.597 4.636 -3.434 1.00 96.25 137 ARG A O 1
ATOM 1090 N N . ALA A 1 138 ? 1.887 2.890 -2.840 1.00 96.38 138 ALA A N 1
ATOM 1091 C CA . ALA A 1 138 ? 0.969 2.283 -1.885 1.00 96.38 138 ALA A CA 1
ATOM 1092 C C . ALA A 1 138 ? 0.585 3.268 -0.773 1.00 96.38 138 ALA A C 1
ATOM 1094 O O . ALA A 1 138 ? -0.601 3.513 -0.560 1.00 96.38 138 ALA A O 1
ATOM 1095 N N . ASP A 1 139 ? 1.571 3.921 -0.151 1.00 95.31 139 ASP A N 1
ATOM 1096 C CA . ASP A 1 139 ? 1.345 4.919 0.905 1.00 95.31 139 ASP A CA 1
ATOM 1097 C C . ASP A 1 139 ? 0.455 6.066 0.422 1.00 95.31 139 ASP A C 1
ATOM 1099 O O . ASP A 1 139 ? -0.456 6.524 1.117 1.00 95.31 139 ASP A O 1
ATOM 1103 N N . TYR A 1 140 ? 0.704 6.536 -0.803 1.00 95.75 140 TYR A N 1
ATOM 1104 C CA . TYR A 1 140 ? -0.099 7.583 -1.418 1.00 95.75 140 TYR A CA 1
ATOM 1105 C C . TYR A 1 140 ? -1.549 7.140 -1.647 1.00 95.75 140 TYR A C 1
ATOM 1107 O O . TYR A 1 140 ? -2.467 7.901 -1.331 1.00 95.75 140 TYR A O 1
ATOM 1115 N N . LEU A 1 141 ? -1.759 5.935 -2.180 1.00 95.31 141 LEU A N 1
ATOM 1116 C CA . LEU A 1 141 ? -3.088 5.402 -2.475 1.00 95.31 141 LEU A CA 1
ATOM 1117 C C . LEU A 1 141 ? -3.887 5.129 -1.199 1.00 95.31 141 LEU A C 1
ATOM 1119 O O . LEU A 1 141 ? -5.041 5.538 -1.110 1.00 95.31 141 LEU A O 1
ATOM 1123 N N . ILE A 1 142 ? -3.270 4.527 -0.182 1.00 94.62 142 ILE A N 1
ATOM 1124 C CA . ILE A 1 142 ? -3.913 4.278 1.114 1.00 94.62 142 ILE A CA 1
ATOM 1125 C C . ILE A 1 142 ? -4.338 5.606 1.749 1.00 94.62 142 ILE A C 1
ATOM 1127 O O . ILE A 1 142 ? -5.491 5.767 2.147 1.00 94.62 142 ILE A O 1
ATOM 1131 N N . LYS A 1 143 ? -3.458 6.615 1.732 1.00 93.25 143 LYS A N 1
ATOM 1132 C CA . LYS A 1 143 ? -3.783 7.968 2.206 1.00 93.25 143 LYS A CA 1
ATOM 1133 C C . LYS A 1 143 ? -4.897 8.636 1.398 1.00 93.25 143 LYS A C 1
ATOM 1135 O O . LYS A 1 143 ? -5.615 9.489 1.925 1.00 93.25 143 LYS A O 1
ATOM 1140 N N . LEU A 1 144 ? -5.018 8.313 0.111 1.00 93.62 144 LEU A N 1
ATOM 1141 C CA . LEU A 1 144 ? -6.109 8.789 -0.737 1.00 93.62 144 LEU A CA 1
ATOM 1142 C C . LEU A 1 144 ? -7.439 8.157 -0.306 1.00 93.62 144 LEU A C 1
ATOM 1144 O O . LEU A 1 144 ? -8.411 8.890 -0.138 1.00 93.62 144 LEU A O 1
ATOM 1148 N N . LEU A 1 145 ? -7.452 6.847 -0.040 1.00 92.69 145 LEU A N 1
ATOM 1149 C CA . LEU A 1 145 ? -8.618 6.129 0.481 1.00 92.69 145 LEU A CA 1
ATOM 1150 C C . LEU A 1 145 ? -9.062 6.676 1.839 1.00 92.69 145 LEU A C 1
ATOM 1152 O O . LEU A 1 145 ? -10.247 6.936 2.022 1.00 92.69 145 LEU A O 1
ATOM 1156 N N . SER A 1 146 ? -8.132 6.946 2.763 1.00 92.06 146 SER A N 1
ATOM 1157 C CA . SER A 1 146 ? -8.479 7.540 4.065 1.00 92.06 146 SER A CA 1
ATOM 1158 C C . SER A 1 146 ? -9.238 8.858 3.908 1.00 92.06 146 SER A C 1
ATOM 1160 O O . SER A 1 146 ? -10.194 9.122 4.630 1.00 92.06 146 SER A O 1
ATOM 1162 N N . LYS A 1 147 ? -8.826 9.694 2.945 1.00 91.94 147 LYS A N 1
ATOM 1163 C CA . LYS A 1 147 ? -9.487 10.975 2.663 1.00 91.94 147 LYS A CA 1
ATOM 1164 C C . LYS A 1 147 ? -10.852 10.799 2.011 1.00 91.94 147 LYS A C 1
ATOM 1166 O O . LYS A 1 147 ? -11.730 11.614 2.264 1.00 91.94 147 LYS A O 1
ATOM 1171 N N . ASP A 1 148 ? -11.011 9.805 1.144 1.00 90.56 148 ASP A N 1
ATOM 1172 C CA . ASP A 1 148 ? -12.291 9.513 0.493 1.00 90.56 148 ASP A CA 1
ATOM 1173 C C . ASP A 1 148 ? -13.327 9.007 1.498 1.00 90.56 148 ASP A C 1
ATOM 1175 O O . ASP A 1 148 ? -14.449 9.505 1.533 1.00 90.56 148 ASP A O 1
ATOM 1179 N N . LEU A 1 149 ? -12.917 8.092 2.381 1.00 89.62 149 LEU A N 1
ATOM 1180 C CA . LEU A 1 149 ? -13.765 7.583 3.457 1.00 89.62 149 LEU A CA 1
ATOM 1181 C C . LEU A 1 149 ? -14.184 8.703 4.419 1.00 89.62 149 LEU A C 1
ATOM 1183 O O . LEU A 1 149 ? -15.370 8.849 4.694 1.00 89.62 149 LEU A O 1
ATOM 1187 N N . ALA A 1 150 ? -13.248 9.561 4.839 1.00 89.50 150 ALA A N 1
ATOM 1188 C CA . ALA A 1 150 ? -13.562 10.695 5.713 1.00 89.50 150 ALA A CA 1
ATOM 1189 C C . ALA A 1 150 ? -14.544 11.700 5.077 1.00 89.50 150 ALA A C 1
ATOM 1191 O O . ALA A 1 150 ? -15.355 12.304 5.774 1.00 89.50 150 ALA A O 1
ATOM 1192 N N . LYS A 1 151 ? -14.491 11.889 3.750 1.00 89.38 151 LYS A N 1
ATOM 1193 C CA . LYS A 1 151 ? -15.461 12.732 3.031 1.00 89.38 151 LYS A CA 1
ATOM 1194 C C . LYS A 1 151 ? -16.844 12.094 2.993 1.00 89.38 151 LYS A C 1
ATOM 1196 O O . LYS A 1 151 ? -17.818 12.769 3.296 1.00 89.38 151 LYS A O 1
ATOM 1201 N N . LYS A 1 152 ? -16.919 10.796 2.683 1.00 86.56 152 LYS A N 1
ATOM 1202 C CA . LYS A 1 152 ? -18.182 10.043 2.666 1.00 86.56 152 LYS A CA 1
ATOM 1203 C C . LYS A 1 152 ? -18.887 10.065 4.021 1.00 86.56 152 LYS A C 1
ATOM 1205 O O . LYS A 1 152 ? -20.101 10.216 4.059 1.00 86.56 152 LYS A O 1
ATOM 1210 N N . GLU A 1 153 ? -18.137 9.967 5.118 1.00 86.62 153 GLU A N 1
ATOM 1211 C CA . GLU A 1 153 ? -18.689 10.073 6.476 1.00 86.62 153 GLU A CA 1
ATOM 1212 C C . GLU A 1 153 ? -19.281 11.468 6.757 1.00 86.62 153 GLU A C 1
ATOM 1214 O O . GLU A 1 153 ? -20.351 11.571 7.352 1.00 86.62 153 GLU A O 1
ATOM 1219 N N . HIS A 1 154 ? -18.632 12.539 6.287 1.00 81.75 154 HIS A N 1
ATOM 1220 C CA . HIS A 1 154 ? -19.112 13.916 6.463 1.00 81.75 154 HIS A CA 1
ATOM 1221 C C . HIS A 1 154 ? -20.317 14.254 5.567 1.00 81.75 154 HIS A C 1
ATOM 1223 O O . HIS A 1 154 ? -21.204 15.010 5.961 1.00 81.75 154 HIS A O 1
ATOM 1229 N N . ASP A 1 155 ? -20.362 13.703 4.354 1.00 81.00 155 ASP A N 1
ATOM 1230 C CA . ASP A 1 155 ? -21.499 13.885 3.453 1.00 81.00 155 ASP A CA 1
ATOM 1231 C C . ASP A 1 155 ? -22.732 13.125 3.972 1.00 81.00 155 ASP A C 1
ATOM 1233 O O . ASP A 1 155 ? -23.831 13.684 3.974 1.00 81.00 155 ASP A O 1
ATOM 1237 N N . ALA A 1 156 ? -22.546 11.908 4.500 1.00 76.06 156 ALA A N 1
ATOM 1238 C CA . ALA A 1 156 ? -23.613 11.116 5.112 1.00 76.06 156 ALA A CA 1
ATOM 1239 C C . ALA A 1 156 ? -24.239 11.821 6.329 1.00 76.06 156 ALA A C 1
ATOM 1241 O O . ALA A 1 156 ? -25.462 11.944 6.394 1.00 76.06 156 ALA A O 1
ATOM 1242 N N . SER A 1 157 ? -23.432 12.378 7.238 1.00 66.94 157 SER A N 1
ATOM 1243 C CA . SER A 1 157 ? -23.955 13.107 8.404 1.00 66.94 157 SER A CA 1
ATOM 1244 C C . SER A 1 157 ? -24.638 14.431 8.038 1.00 66.94 157 SER A C 1
ATOM 1246 O O . SER A 1 157 ? -25.592 14.835 8.694 1.00 66.94 157 SER A O 1
ATOM 1248 N N . SER A 1 158 ? -24.215 15.092 6.954 1.00 58.94 158 SER A N 1
ATOM 1249 C CA . SER A 1 158 ? -24.864 16.322 6.469 1.00 58.94 158 SER A CA 1
ATOM 1250 C C . SER A 1 158 ? -26.200 16.089 5.748 1.00 58.94 158 SER A C 1
ATOM 1252 O O . SER A 1 158 ? -26.971 17.033 5.552 1.00 58.94 158 SER A O 1
ATOM 1254 N N . SER A 1 159 ? -26.473 14.847 5.331 1.00 53.97 159 SER A N 1
ATOM 1255 C CA . SER A 1 159 ? -27.734 14.467 4.686 1.00 53.97 159 SER A CA 1
ATOM 1256 C C . SER A 1 159 ? -28.858 14.179 5.689 1.00 53.97 159 SER A C 1
ATOM 1258 O O . SER A 1 159 ? -30.010 14.474 5.385 1.00 53.97 159 SER A O 1
ATOM 1260 N N . GLU A 1 160 ? -28.534 13.748 6.913 1.00 52.75 160 GLU A N 1
ATOM 1261 C CA . GLU A 1 160 ? -29.524 13.514 7.980 1.00 52.75 160 GLU A CA 1
ATOM 1262 C C . GLU A 1 160 ? -30.110 14.818 8.565 1.00 52.75 160 GLU A C 1
ATOM 1264 O O . GLU A 1 160 ? -31.231 14.813 9.064 1.00 52.75 160 GLU A O 1
ATOM 1269 N N . GLU A 1 161 ? -29.424 15.965 8.451 1.00 50.03 161 GLU A N 1
ATOM 1270 C CA . GLU A 1 161 ? -29.941 17.265 8.928 1.00 50.03 161 GLU A CA 1
ATOM 1271 C C . GLU A 1 161 ? -30.878 17.982 7.932 1.00 50.03 161 GLU A C 1
ATOM 1273 O O . GLU A 1 161 ? -31.515 18.977 8.290 1.00 50.03 161 GLU A O 1
ATOM 1278 N N . LYS A 1 162 ? -30.977 17.527 6.672 1.00 45.75 162 LYS A N 1
ATOM 1279 C CA . LYS A 1 162 ? -31.808 18.195 5.647 1.00 45.75 162 LYS A CA 1
ATOM 1280 C C . LYS A 1 162 ? -33.196 17.586 5.451 1.00 45.75 162 LYS A C 1
ATOM 1282 O O . LYS A 1 162 ? -34.073 18.304 4.974 1.00 45.75 162 LYS A O 1
ATOM 1287 N N . ASP A 1 163 ? -33.425 16.341 5.864 1.00 44.88 163 ASP A N 1
ATOM 1288 C CA . ASP A 1 163 ? -34.735 15.686 5.715 1.00 44.88 163 ASP A CA 1
ATOM 1289 C C . ASP A 1 163 ? -35.803 16.193 6.708 1.00 44.88 163 ASP A C 1
ATOM 1291 O O . ASP A 1 163 ? -36.999 16.058 6.449 1.00 44.88 163 ASP A O 1
ATOM 1295 N N . ASP A 1 164 ? -35.419 16.867 7.801 1.00 47.97 164 ASP A N 1
ATOM 1296 C CA . ASP A 1 164 ? -36.390 17.448 8.748 1.00 47.97 164 ASP A CA 1
ATOM 1297 C C . ASP A 1 164 ? -36.942 18.819 8.307 1.00 47.97 164 ASP A C 1
ATOM 1299 O O . ASP A 1 164 ? -37.952 19.286 8.835 1.00 47.97 164 ASP A O 1
ATOM 1303 N N . LYS A 1 165 ? -36.334 19.481 7.309 1.00 45.56 165 LYS A N 1
ATOM 1304 C CA . LYS A 1 165 ? -36.740 20.842 6.902 1.00 45.56 165 LYS A CA 1
ATOM 1305 C C . LYS A 1 165 ? -37.656 20.901 5.677 1.00 45.56 165 LYS A C 1
ATOM 1307 O O . LYS A 1 165 ? -38.282 21.931 5.446 1.00 45.56 165 LYS A O 1
ATOM 1312 N N . GLU A 1 166 ? -37.808 19.811 4.925 1.00 46.22 166 GLU A N 1
ATOM 1313 C CA . GLU A 1 166 ? -38.711 19.768 3.760 1.00 46.22 166 GLU A CA 1
ATOM 1314 C C . GLU A 1 166 ? -40.140 19.293 4.110 1.00 46.22 166 GLU A C 1
ATOM 1316 O O . GLU A 1 166 ? -41.032 19.273 3.258 1.00 46.22 166 GLU A O 1
ATOM 1321 N N . ARG A 1 167 ? -40.412 18.958 5.384 1.00 42.38 167 ARG A N 1
ATOM 1322 C CA . ARG A 1 167 ? -41.752 18.543 5.845 1.00 42.38 167 ARG A CA 1
ATOM 1323 C C . ARG A 1 167 ? -42.618 19.680 6.410 1.00 42.38 167 ARG A C 1
ATOM 1325 O O . ARG A 1 167 ? -43.834 19.503 6.492 1.00 42.38 167 ARG A O 1
ATOM 1332 N N . GLU A 1 168 ? -42.058 20.848 6.739 1.00 46.12 168 GLU A N 1
ATOM 1333 C CA . GLU A 1 168 ? -42.836 21.972 7.303 1.00 46.12 168 GLU A CA 1
ATOM 1334 C C . GLU A 1 168 ? -43.403 22.960 6.263 1.00 46.12 168 GLU A C 1
ATOM 1336 O O . GLU A 1 168 ? -44.434 23.580 6.521 1.00 46.12 168 GLU A O 1
ATOM 1341 N N . GLU A 1 169 ? -42.864 23.049 5.042 1.00 44.31 169 GLU A N 1
ATOM 1342 C CA . GLU A 1 169 ? -43.326 24.056 4.059 1.00 44.31 169 GLU A CA 1
ATOM 1343 C C . GLU A 1 169 ? -44.625 23.691 3.304 1.00 44.31 169 GLU A C 1
ATOM 1345 O O . GLU A 1 169 ? -45.160 24.500 2.544 1.00 44.31 169 GLU A O 1
ATOM 1350 N N . LYS A 1 170 ? -45.209 22.504 3.528 1.00 44.84 170 LYS A N 1
ATOM 1351 C CA . LYS A 1 170 ? -46.504 22.118 2.922 1.00 44.84 170 LYS A CA 1
ATOM 1352 C C . LYS A 1 170 ? -47.743 22.472 3.753 1.00 44.84 170 LYS A C 1
ATOM 1354 O O . LYS A 1 170 ? -48.850 22.150 3.322 1.00 44.84 170 LYS A O 1
ATOM 1359 N N . LYS A 1 171 ? -47.605 23.142 4.905 1.00 41.16 171 LYS A N 1
ATOM 1360 C CA . LYS A 1 171 ? -48.746 23.439 5.797 1.00 41.16 171 LYS A CA 1
ATOM 1361 C C . LYS A 1 171 ? -49.303 24.870 5.713 1.00 41.16 171 LYS A C 1
ATOM 1363 O O . LYS A 1 171 ? -50.357 25.119 6.284 1.00 41.16 171 LYS A O 1
ATOM 1368 N N . GLU A 1 172 ? -48.682 25.778 4.956 1.00 42.34 172 GLU A N 1
ATOM 1369 C CA . GLU A 1 172 ? -49.086 27.202 4.905 1.00 42.34 172 GLU A CA 1
ATOM 1370 C C . GLU A 1 172 ? -49.822 27.644 3.621 1.00 42.34 172 GLU A C 1
ATOM 1372 O O . GLU A 1 172 ? -50.013 28.834 3.382 1.00 42.34 172 GLU A O 1
ATOM 1377 N N . LYS A 1 173 ? -50.295 26.713 2.781 1.00 41.56 173 LYS A N 1
ATOM 1378 C CA . LYS A 1 173 ? -51.176 27.036 1.637 1.00 41.56 173 LYS A CA 1
ATOM 1379 C C . LYS A 1 173 ? -52.538 26.354 1.746 1.00 41.56 173 LYS A C 1
ATOM 1381 O O . LYS A 1 173 ? -52.927 25.591 0.868 1.00 41.56 173 LYS A O 1
ATOM 1386 N N . ALA A 1 174 ? -53.261 26.625 2.826 1.00 40.09 174 ALA A N 1
ATOM 1387 C CA . ALA A 1 174 ? -54.690 26.331 2.914 1.00 40.09 174 ALA A CA 1
ATOM 1388 C C . ALA A 1 174 ? -55.364 27.204 3.983 1.00 40.09 174 ALA A C 1
ATOM 1390 O O . ALA A 1 174 ? -55.883 26.683 4.963 1.00 40.09 174 ALA A O 1
ATOM 1391 N N . ASP A 1 175 ? -55.352 28.527 3.813 1.00 33.56 175 ASP A N 1
ATOM 1392 C CA . ASP A 1 175 ? -56.337 29.376 4.487 1.00 33.56 175 ASP A CA 1
ATOM 1393 C C . ASP A 1 175 ? -56.649 30.626 3.651 1.00 33.56 175 ASP A C 1
ATOM 1395 O O . ASP A 1 175 ? -55.735 31.309 3.184 1.00 33.56 175 ASP A O 1
ATOM 1399 N N . GLY A 1 176 ? -57.942 30.898 3.437 1.00 31.69 176 GLY A N 1
ATOM 1400 C CA . GLY A 1 176 ? -58.426 32.172 2.898 1.00 31.69 176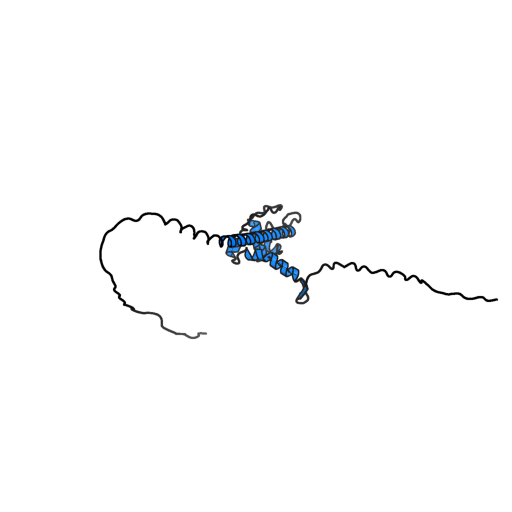 GLY A CA 1
ATOM 1401 C C . GLY A 1 176 ? -59.588 32.123 1.892 1.00 31.69 176 GLY A C 1
ATOM 1402 O O . GLY A 1 176 ? -59.341 32.055 0.692 1.00 31.69 176 GLY A O 1
ATOM 1403 N N . CYS A 1 177 ? -60.807 32.346 2.418 1.00 30.88 177 CYS A N 1
ATOM 1404 C CA . CYS A 1 177 ? -62.090 32.806 1.821 1.00 30.88 177 CYS A CA 1
ATOM 1405 C C . CYS A 1 177 ? -63.042 31.736 1.223 1.00 30.88 177 CYS A C 1
ATOM 1407 O O . CYS A 1 177 ? -62.609 30.828 0.531 1.00 30.88 177 CYS A O 1
ATOM 1409 N N . ASP A 1 178 ? -64.367 31.742 1.427 1.00 34.22 178 ASP A N 1
ATOM 1410 C CA . ASP A 1 178 ? -65.299 32.740 1.971 1.00 34.22 178 ASP A CA 1
ATOM 1411 C C . ASP A 1 178 ? -66.600 32.039 2.444 1.00 34.22 178 ASP A C 1
ATOM 1413 O O . ASP A 1 178 ? -67.035 31.044 1.861 1.00 34.22 178 ASP A O 1
ATOM 1417 N N . LEU A 1 179 ? -67.228 32.557 3.503 1.00 45.28 179 LEU A N 1
ATOM 1418 C CA . LEU A 1 179 ? -68.507 32.096 4.057 1.00 45.28 179 LEU A CA 1
ATOM 1419 C C . LEU A 1 179 ? -69.686 32.774 3.341 1.00 45.28 179 LEU A C 1
ATOM 1421 O O . LEU A 1 179 ? -69.828 33.990 3.462 1.00 45.28 179 LEU A O 1
ATOM 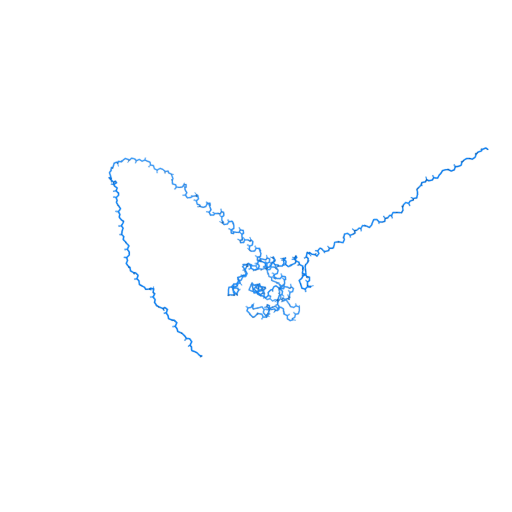1425 N N . LYS A 1 180 ? -70.630 32.002 2.770 1.00 37.97 180 LYS A N 1
ATOM 1426 C CA . LYS A 1 180 ? -72.055 32.401 2.754 1.00 37.97 180 LYS A CA 1
ATOM 1427 C C . LYS A 1 180 ? -73.061 31.273 2.464 1.00 37.97 180 LYS A C 1
ATOM 1429 O O . LYS A 1 180 ? -73.072 30.672 1.400 1.00 37.97 180 LYS A O 1
ATOM 1434 N N . ASP A 1 181 ? -73.982 31.153 3.421 1.00 32.84 181 ASP A N 1
ATOM 1435 C CA . ASP A 1 181 ? -75.436 30.987 3.263 1.00 32.84 181 ASP A CA 1
ATOM 1436 C C . ASP A 1 181 ? -76.058 29.594 2.962 1.00 32.84 181 ASP A C 1
ATOM 1438 O O . ASP A 1 181 ? -76.255 29.177 1.828 1.00 32.84 181 ASP A O 1
ATOM 1442 N N . ARG A 1 182 ? -76.538 28.966 4.052 1.00 39.81 182 ARG A N 1
ATOM 1443 C CA . ARG A 1 182 ? -77.968 28.662 4.310 1.00 39.81 182 ARG A CA 1
ATOM 1444 C C . ARG A 1 182 ? -78.701 27.689 3.366 1.00 39.81 182 ARG A C 1
ATOM 1446 O O . ARG A 1 182 ? -79.248 28.111 2.349 1.00 39.81 182 ARG A O 1
ATOM 1453 N N . ARG A 1 183 ? -78.946 26.461 3.858 1.00 34.62 183 ARG A N 1
ATOM 1454 C CA . ARG A 1 183 ? -80.282 25.851 4.136 1.00 34.62 183 ARG A CA 1
ATOM 1455 C C . ARG A 1 183 ? -80.158 24.347 4.454 1.00 34.62 183 ARG A C 1
ATOM 1457 O O . ARG A 1 183 ? -79.484 23.629 3.733 1.00 34.62 183 ARG A O 1
ATOM 1464 N N . GLU A 1 184 ? -80.794 23.946 5.563 1.00 34.31 184 GLU A N 1
ATOM 1465 C CA . GLU A 1 184 ? -81.647 22.751 5.787 1.00 34.31 184 GLU A CA 1
ATOM 1466 C C . GLU A 1 184 ? -81.528 21.580 4.779 1.00 34.31 184 GLU A C 1
ATOM 1468 O O . GLU A 1 184 ? -81.576 21.798 3.580 1.00 34.31 184 GLU A O 1
ATOM 1473 N N . MET A 1 185 ? -81.528 20.287 5.124 1.00 34.00 185 MET A N 1
ATOM 1474 C CA . MET A 1 185 ? -82.055 19.547 6.276 1.00 34.00 185 MET A CA 1
ATOM 1475 C C . MET A 1 185 ? -81.792 18.039 6.022 1.00 34.00 185 MET A C 1
ATOM 1477 O O . MET A 1 185 ? -81.885 17.627 4.870 1.00 34.00 185 MET A O 1
ATOM 1481 N N . LYS A 1 186 ? -81.705 17.237 7.104 1.00 34.38 186 LYS A N 1
ATOM 1482 C CA . LYS A 1 186 ? -82.043 15.785 7.194 1.00 34.38 186 LYS A CA 1
ATOM 1483 C C . LYS A 1 186 ? -81.049 14.830 6.479 1.00 34.38 186 LYS A C 1
ATOM 1485 O O . LYS A 1 186 ? -80.592 15.121 5.393 1.00 34.38 186 LYS A O 1
ATOM 1490 N N . LEU A 1 187 ? -80.661 13.660 6.995 1.00 32.25 187 LEU A N 1
ATOM 1491 C CA . LEU A 1 187 ? -81.398 12.670 7.781 1.00 32.25 187 LEU A CA 1
ATOM 1492 C C . LEU A 1 187 ? -80.399 11.592 8.307 1.00 32.25 187 LEU A C 1
ATOM 1494 O O . LEU A 1 187 ? -79.697 11.001 7.499 1.00 32.25 187 LEU A O 1
ATOM 1498 N N . PHE A 1 188 ? -80.414 11.333 9.621 1.00 31.77 188 PHE A N 1
ATOM 1499 C CA . PHE A 1 188 ? -80.243 10.031 10.310 1.00 31.77 188 PHE A CA 1
ATOM 1500 C C . PHE A 1 188 ? -78.888 9.267 10.341 1.00 31.77 188 PHE A C 1
ATOM 1502 O O . PHE A 1 188 ? -78.437 8.680 9.365 1.00 31.77 188 PHE A O 1
ATOM 1509 N N . ASP A 1 189 ? -78.357 9.184 11.571 1.00 34.78 189 ASP A N 1
ATOM 1510 C CA . ASP A 1 189 ? -77.661 8.067 12.260 1.00 34.78 189 ASP A CA 1
ATOM 1511 C C . ASP A 1 189 ? -78.426 6.705 12.205 1.00 34.78 189 ASP A C 1
ATOM 1513 O O . ASP A 1 189 ? -79.596 6.714 11.814 1.00 34.78 189 ASP A O 1
ATOM 1517 N N . PRO A 1 190 ? -77.972 5.574 12.815 1.00 45.62 190 PRO A N 1
ATOM 1518 C CA . PRO A 1 190 ? -76.626 4.993 13.027 1.00 45.62 190 PRO A CA 1
ATOM 1519 C C . PRO A 1 190 ? -76.561 3.433 12.828 1.00 45.62 190 PRO A C 1
ATOM 1521 O O . PRO A 1 190 ? -77.585 2.769 12.756 1.00 45.62 190 PRO A O 1
ATOM 1524 N N . VAL A 1 191 ? -75.341 2.855 12.879 1.00 33.47 191 VAL A N 1
ATOM 1525 C CA . VAL A 1 191 ? -74.956 1.493 13.384 1.00 33.47 191 VAL A CA 1
ATOM 1526 C C . VAL A 1 191 ? -75.552 0.221 12.727 1.00 33.47 191 VAL A C 1
ATOM 1528 O O . VAL A 1 191 ? -76.759 0.036 12.725 1.00 33.47 191 VAL A O 1
ATOM 1531 N N . GLN A 1 192 ? -74.696 -0.754 12.349 1.00 33.25 192 GLN A N 1
ATOM 1532 C CA . GLN A 1 192 ? -74.748 -2.150 12.857 1.00 33.25 192 GLN A CA 1
ATOM 1533 C C . GLN A 1 192 ? -73.563 -3.049 12.423 1.00 33.25 192 GLN A C 1
ATOM 1535 O O . GLN A 1 192 ? -72.980 -2.903 11.355 1.00 33.25 192 GLN A O 1
ATOM 1540 N N . LYS A 1 193 ? -73.227 -3.944 13.361 1.00 36.97 193 LYS A N 1
ATOM 1541 C CA . LYS A 1 193 ? -72.178 -4.979 13.477 1.00 36.97 193 LYS A CA 1
ATOM 1542 C C . LYS A 1 193 ? -72.531 -6.276 12.720 1.00 36.97 193 LYS A C 1
ATOM 1544 O O . LYS A 1 193 ? -73.721 -6.541 12.597 1.00 36.97 193 LYS A O 1
ATOM 1549 N N . GLN A 1 194 ? -71.524 -7.112 12.417 1.00 33.06 194 GLN A N 1
ATOM 1550 C CA . GLN A 1 194 ? -71.458 -8.603 12.540 1.00 33.06 194 GLN A CA 1
ATOM 1551 C C . GLN A 1 194 ? -70.140 -9.074 11.868 1.00 33.06 194 GLN A C 1
ATOM 1553 O O . GLN A 1 194 ? -69.855 -8.598 10.775 1.00 33.06 194 GLN A O 1
ATOM 1558 N N . GLU A 1 195 ? -69.153 -9.748 12.481 1.00 37.41 195 GLU A N 1
ATOM 1559 C CA . GLU A 1 195 ? -69.043 -11.025 13.239 1.00 37.41 195 GLU A CA 1
ATOM 1560 C C . GLU A 1 195 ? -69.289 -12.314 12.406 1.00 37.41 195 GLU A C 1
ATOM 1562 O O . GLU A 1 195 ? -70.321 -12.436 11.754 1.00 37.41 195 GLU A O 1
ATOM 1567 N N . ASP A 1 196 ? -68.294 -13.221 12.508 1.00 33.88 196 ASP A N 1
ATOM 1568 C CA . ASP A 1 196 ? -68.217 -14.682 12.243 1.00 33.88 196 ASP A CA 1
ATOM 1569 C C . ASP A 1 196 ? -67.865 -15.233 10.831 1.00 33.88 196 ASP A C 1
ATOM 1571 O O . ASP A 1 196 ? -68.605 -15.058 9.867 1.00 33.88 196 ASP A O 1
ATOM 1575 N N . ASP A 1 197 ? -66.696 -15.898 10.682 1.00 37.12 197 ASP A N 1
ATOM 1576 C CA . ASP A 1 197 ? -66.559 -17.377 10.779 1.00 37.12 197 ASP A CA 1
ATOM 1577 C C . ASP A 1 197 ? -65.152 -17.925 10.393 1.00 37.12 197 ASP A C 1
ATOM 1579 O O . ASP A 1 197 ? -64.545 -17.536 9.391 1.00 37.12 197 ASP A O 1
ATOM 1583 N N . GLU A 1 198 ? -64.652 -18.874 11.200 1.00 37.94 198 GLU A N 1
ATOM 1584 C CA . GLU A 1 198 ? -63.383 -19.619 11.083 1.00 37.94 198 GLU A CA 1
ATOM 1585 C C . GLU A 1 198 ? -63.530 -21.020 10.421 1.00 37.94 198 GLU A C 1
ATOM 1587 O O . GLU A 1 198 ? -64.567 -21.670 10.489 1.00 37.94 198 GLU A O 1
ATOM 1592 N N . GLU A 1 199 ? -62.399 -21.506 9.884 1.00 39.81 199 GLU A N 1
ATOM 1593 C CA . GLU A 1 199 ? -61.908 -22.904 9.823 1.00 39.81 199 GLU A CA 1
ATOM 1594 C C . GLU A 1 199 ? -62.543 -23.969 8.885 1.00 39.81 199 GLU A C 1
ATOM 1596 O O . GLU A 1 199 ? -63.602 -24.542 9.137 1.00 39.81 199 GLU A O 1
ATOM 1601 N N . LYS A 1 200 ? -61.749 -24.431 7.891 1.00 38.41 200 LYS A N 1
ATOM 1602 C CA . LYS A 1 200 ? -61.790 -25.834 7.423 1.00 38.41 200 LYS A CA 1
ATOM 1603 C C . LYS A 1 200 ? -60.455 -26.358 6.840 1.00 38.41 200 LYS A C 1
ATOM 1605 O O . LYS A 1 200 ? -60.153 -26.167 5.670 1.00 38.41 200 LYS A O 1
ATOM 1610 N N . VAL A 1 201 ? -59.778 -27.160 7.675 1.00 40.41 201 VAL A N 1
ATOM 1611 C CA . VAL A 1 201 ? -59.105 -28.455 7.384 1.00 40.41 201 VAL A CA 1
ATOM 1612 C C . VAL A 1 201 ? -57.606 -28.495 7.026 1.00 40.41 201 VAL A C 1
ATOM 1614 O O . VAL A 1 201 ? -57.165 -28.286 5.901 1.00 40.41 201 VAL A O 1
ATOM 1617 N N . ARG A 1 202 ? -56.868 -28.952 8.049 1.00 38.06 202 ARG A N 1
ATOM 1618 C CA . ARG A 1 202 ? -55.551 -29.607 8.081 1.00 38.06 202 ARG A CA 1
ATOM 1619 C C . ARG A 1 202 ? -55.487 -30.899 7.248 1.00 38.06 202 ARG A C 1
ATOM 1621 O O . ARG A 1 202 ? -56.428 -31.686 7.317 1.00 38.06 202 ARG A O 1
ATOM 1628 N N . LYS A 1 203 ? -54.335 -31.138 6.606 1.00 42.00 203 LYS A N 1
ATOM 1629 C CA . LYS A 1 203 ? -53.672 -32.413 6.205 1.00 42.00 203 LYS A CA 1
ATOM 1630 C C . LYS A 1 203 ? -52.498 -31.987 5.292 1.00 42.00 203 LYS A C 1
ATOM 1632 O O . LYS A 1 203 ? -52.728 -31.189 4.400 1.00 42.00 203 LYS A O 1
ATOM 1637 N N . ASP A 1 204 ? -51.218 -32.297 5.481 1.00 39.62 204 ASP A N 1
ATOM 1638 C CA . ASP A 1 204 ? -50.574 -33.460 6.073 1.00 39.62 204 ASP A CA 1
ATOM 1639 C C . ASP A 1 204 ? -49.182 -33.079 6.610 1.00 39.62 204 ASP A C 1
ATOM 1641 O O . ASP A 1 204 ? -48.316 -32.611 5.873 1.00 39.62 204 ASP A O 1
ATOM 1645 N N . LEU A 1 205 ? -48.947 -33.317 7.899 1.00 42.75 205 LEU A N 1
ATOM 1646 C CA . LEU A 1 205 ? -47.601 -33.476 8.443 1.00 42.75 205 LEU A CA 1
ATOM 1647 C C . LEU A 1 205 ? -47.705 -34.472 9.596 1.00 42.75 205 LEU A C 1
ATOM 1649 O O . LEU A 1 205 ? -48.093 -34.087 10.695 1.00 42.75 205 LEU A O 1
ATOM 1653 N N . GLN A 1 206 ? -47.451 -35.753 9.307 1.00 42.31 206 GLN A N 1
ATOM 1654 C CA . GLN A 1 206 ? -46.698 -36.696 10.148 1.00 42.31 206 GLN A CA 1
ATOM 1655 C C . GLN A 1 206 ? -46.868 -38.144 9.672 1.00 42.31 206 GLN A C 1
ATOM 1657 O O . GLN A 1 206 ? -47.968 -38.688 9.638 1.00 42.31 206 GLN A O 1
ATOM 1662 N N . GLY A 1 207 ? -45.729 -38.775 9.409 1.00 34.34 207 GLY A N 1
ATOM 1663 C CA . GLY A 1 207 ? -45.544 -40.219 9.410 1.00 34.34 207 GLY A CA 1
ATOM 1664 C C . GLY A 1 207 ? -44.353 -40.576 8.523 1.00 34.34 207 GLY A C 1
ATOM 1665 O O . GLY A 1 207 ? -44.330 -40.178 7.370 1.00 34.34 207 GLY A O 1
ATOM 1666 N N . LEU A 1 208 ? -43.306 -41.261 8.962 1.00 43.03 208 LEU A N 1
ATOM 1667 C CA . LEU A 1 208 ? -43.065 -42.038 10.169 1.00 43.03 208 LEU A CA 1
ATOM 1668 C C . LEU A 1 208 ? -41.537 -42.164 10.312 1.00 43.03 208 LEU A C 1
ATOM 1670 O O . LEU A 1 208 ? -40.824 -42.237 9.313 1.00 43.03 208 LEU A O 1
ATOM 1674 N N . ASN A 1 209 ? -41.063 -42.204 11.558 1.00 40.78 209 ASN A N 1
ATOM 1675 C CA . ASN A 1 209 ? -39.822 -42.885 11.918 1.00 40.78 209 ASN A CA 1
ATOM 1676 C C . ASN A 1 209 ? -39.780 -44.259 11.247 1.00 40.78 209 ASN A C 1
ATOM 1678 O O . ASN A 1 209 ? -40.689 -45.029 11.531 1.00 40.78 209 ASN A O 1
ATOM 1682 N N . GLU A 1 210 ? -38.716 -44.582 10.512 1.00 49.41 210 GLU A N 1
ATOM 1683 C CA . GLU A 1 210 ? -38.091 -45.913 10.510 1.00 49.41 210 GLU A CA 1
ATOM 1684 C C . GLU A 1 210 ? -36.592 -45.746 10.194 1.00 49.41 210 GLU A C 1
ATOM 1686 O O . GLU A 1 210 ? -36.211 -45.277 9.121 1.00 49.41 210 GLU A O 1
ATOM 1691 N N . GLU A 1 211 ? -35.739 -46.100 11.161 1.00 55.25 211 GLU A N 1
ATOM 1692 C CA . GLU A 1 211 ? -34.388 -46.593 10.869 1.00 55.25 211 GLU A CA 1
ATOM 1693 C C . GLU A 1 211 ? -34.481 -47.859 10.008 1.00 55.25 211 GLU A C 1
ATOM 1695 O O . GLU A 1 211 ? -35.462 -48.602 10.102 1.00 55.25 211 GLU A O 1
ATOM 1700 N N . PRO A 1 212 ? -33.413 -48.188 9.266 1.00 55.31 212 PRO A N 1
ATOM 1701 C CA . PRO A 1 212 ? -32.817 -49.488 9.559 1.00 55.31 212 PRO A CA 1
ATOM 1702 C C . PRO A 1 212 ? -31.281 -49.530 9.549 1.00 55.31 212 PRO A C 1
ATOM 1704 O O . PRO A 1 212 ? -30.601 -48.943 8.711 1.00 55.31 212 PRO A O 1
ATOM 1707 N N . GLU A 1 213 ? -30.800 -50.319 10.509 1.00 47.53 213 GLU A N 1
ATOM 1708 C CA . GLU A 1 213 ? -29.545 -51.062 10.632 1.00 47.53 213 GLU A CA 1
ATOM 1709 C C . GLU A 1 213 ? -28.559 -51.124 9.444 1.00 47.53 213 GLU A C 1
ATOM 1711 O O . GLU A 1 213 ? -28.868 -51.554 8.335 1.00 47.53 213 GLU A O 1
ATOM 1716 N N . SER A 1 214 ? -27.295 -50.859 9.794 1.00 45.88 214 SER A N 1
ATOM 1717 C CA . SER A 1 214 ? -26.113 -51.725 9.610 1.00 45.88 214 SER A CA 1
ATOM 1718 C C . SER A 1 214 ? -26.187 -52.860 8.576 1.00 45.88 214 SER A C 1
ATOM 1720 O O . SER A 1 214 ? -26.817 -53.888 8.818 1.00 45.88 214 SER A O 1
ATOM 1722 N N . VAL A 1 215 ? -25.340 -52.779 7.539 1.00 52.25 215 VAL A N 1
ATOM 1723 C CA . VAL A 1 215 ? -24.717 -53.966 6.928 1.00 52.25 215 VAL A CA 1
ATOM 1724 C C . VAL A 1 215 ? -23.261 -53.667 6.531 1.00 52.25 215 VAL A C 1
ATOM 1726 O O . VAL A 1 215 ? -23.022 -52.916 5.594 1.00 52.25 215 VAL A O 1
ATOM 1729 N N . LYS A 1 216 ? -22.351 -54.306 7.282 1.00 45.53 216 LYS A N 1
ATOM 1730 C CA . LYS A 1 216 ? -21.015 -54.869 6.958 1.00 45.53 216 LYS A CA 1
ATOM 1731 C C . LYS A 1 216 ? -20.035 -54.094 6.075 1.00 45.53 216 LYS A C 1
ATOM 1733 O O . LYS A 1 216 ? -20.243 -54.032 4.847 1.00 45.53 216 LYS A O 1
#

pLDDT: mean 72.47, std 24.07, range [30.88, 97.0]